Protein AF-A0A9P5J340-F1 (afdb_monomer)

Solvent-accessible surface area (backbone atoms only — not comparable to full-atom values): 12053 Å² total; per-residue (Å²): 128,80,41,54,32,40,39,42,58,70,96,69,91,52,48,37,20,28,32,39,30,45,90,93,37,82,38,74,33,34,39,10,61,40,93,92,46,35,42,40,21,50,44,54,50,80,63,36,38,77,61,44,18,48,47,33,45,47,31,40,49,25,47,67,59,32,28,49,53,84,45,59,62,44,41,30,50,84,97,46,98,58,66,60,61,50,83,45,68,63,76,85,46,96,90,30,88,12,55,40,82,92,45,35,29,38,36,40,41,40,74,78,34,63,79,52,43,57,91,77,78,78,42,78,57,72,84,75,88,83,75,80,89,47,97,53,52,45,35,34,33,42,31,48,95,67,38,71,37,74,32,79,47,39,73,36,93,93,46,37,40,33,24,59,43,53,50,87,76,41,52,85,74,55,20,44,46,41,46,51,44,54,46,24,60,66,65,69,46,62,86,81,54,55,49,56,36,27,44,64,97,44,72,56,70,60,59,50,84,42,67,65,92,118

Nearest PDB structures (foldseek):
  5c6d-assembly1_A  TM=3.187E-01  e=1.251E-01  Homo sapiens
  5gg4-assembly1_B  TM=2.948E-01  e=9.826E-02  Homo sapiens
  4z97-assembly1_A  TM=3.021E-01  e=1.178E-01  Homo sapiens
  6kqv-assembly1_A  TM=5.43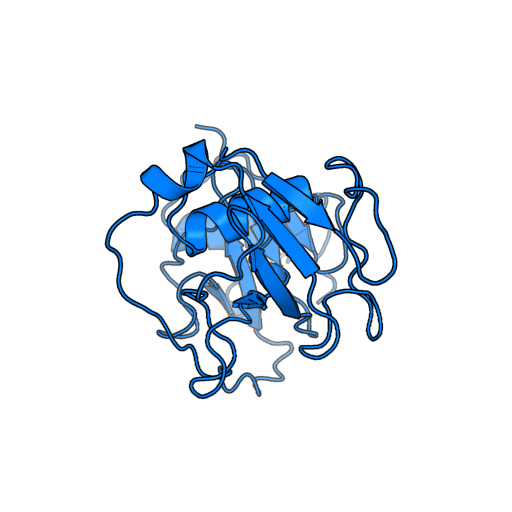1E-01  e=3.688E+00  Homo sapiens
  6kyh-assembly4_D  TM=4.201E-01  e=8.089E+00  Mus musculus

Sequence (214 aa):
MVFTLLALIQTRRLIVYYCIFHDGLPLQSREAFDASDDFIGRIPRVRIPPPRTYAALKRCVAHREGFEVDAAASIYLEGSDEPVANTIQMRLQEGSLGTTFNAPVAIVFDPAACRKRDGQGRRVRSEPAWRIRSDWVVYYCVFHAGLPLQSREAFDASDDFIGRIPRIHIPQPRTFAALKRCIAHREGFEADAVASMYLEGNDEAVIDTDFMQL

pLDDT: mean 77.73, std 13.47, range [35.44, 93.81]

Radius of gyration: 17.7 Å; Cα contacts (8 Å, |Δi|>4): 438; chains: 1; bounding box: 44×36×45 Å

Structure (mmCIF, N/CA/C/O backbone):
data_AF-A0A9P5J340-F1
#
_entry.id   AF-A0A9P5J340-F1
#
loop_
_atom_site.group_PDB
_atom_site.id
_atom_site.type_symbol
_atom_site.label_atom_id
_atom_site.label_alt_id
_atom_site.label_comp_id
_atom_site.label_asym_id
_atom_site.label_entity_id
_atom_site.label_seq_id
_atom_site.pdbx_PDB_ins_code
_atom_site.Cartn_x
_ato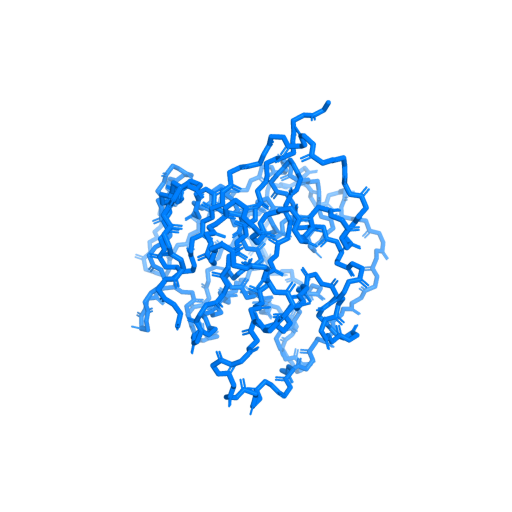m_site.Cartn_y
_atom_site.Cartn_z
_atom_site.occupancy
_atom_site.B_iso_or_equiv
_atom_site.auth_seq_id
_atom_site.auth_comp_id
_atom_site.auth_asym_id
_atom_site.auth_atom_id
_atom_site.pdbx_PDB_model_num
ATOM 1 N N . MET A 1 1 ? 0.950 2.713 -22.029 1.00 38.16 1 MET A N 1
ATOM 2 C CA . MET A 1 1 ? 0.709 2.821 -20.572 1.00 38.16 1 MET A CA 1
ATOM 3 C C . MET A 1 1 ? 2.057 2.772 -19.877 1.00 38.16 1 MET A C 1
ATOM 5 O O . MET A 1 1 ? 2.851 1.909 -20.221 1.00 38.16 1 MET A O 1
ATOM 9 N N . VAL A 1 2 ? 2.345 3.716 -18.981 1.00 35.44 2 VAL A N 1
ATOM 10 C CA . VAL A 1 2 ? 3.585 3.733 -18.185 1.00 35.44 2 VAL A CA 1
ATOM 11 C C . VAL A 1 2 ? 3.309 2.937 -16.908 1.00 35.44 2 VAL A C 1
ATOM 13 O O . VAL A 1 2 ? 2.364 3.258 -16.188 1.00 35.44 2 VAL A O 1
ATOM 16 N N . PHE A 1 3 ? 4.058 1.863 -16.659 1.00 41.41 3 PHE A N 1
ATOM 17 C CA . PHE A 1 3 ? 3.854 0.981 -15.508 1.00 41.41 3 PHE A CA 1
ATOM 18 C C . PHE A 1 3 ? 4.891 1.298 -14.434 1.00 41.41 3 PHE A C 1
ATOM 20 O O . PHE A 1 3 ? 6.020 0.835 -14.498 1.00 41.41 3 PHE A O 1
ATOM 27 N N . THR A 1 4 ? 4.532 2.069 -13.412 1.00 41.34 4 THR A N 1
ATOM 28 C CA . THR A 1 4 ? 5.467 2.375 -12.321 1.00 41.34 4 THR A CA 1
ATOM 29 C C . THR A 1 4 ? 5.473 1.263 -11.266 1.00 41.34 4 THR A C 1
ATOM 31 O O . THR A 1 4 ? 4.702 1.313 -10.314 1.00 41.34 4 THR A O 1
ATOM 34 N N . LEU A 1 5 ? 6.426 0.333 -11.412 1.00 48.62 5 LEU A N 1
ATOM 35 C CA . LEU A 1 5 ? 7.427 -0.051 -10.402 1.00 48.62 5 LEU A CA 1
ATOM 36 C C . LEU A 1 5 ? 7.521 -1.501 -9.932 1.00 48.62 5 LEU A C 1
ATOM 38 O O . LEU A 1 5 ? 6.556 -2.082 -9.442 1.00 48.62 5 LEU A O 1
ATOM 42 N N . LEU A 1 6 ? 8.768 -1.983 -9.921 1.00 48.41 6 LEU A N 1
ATOM 43 C CA . LEU A 1 6 ? 9.206 -3.195 -9.252 1.00 48.41 6 LEU A CA 1
ATOM 44 C C . LEU A 1 6 ? 9.941 -2.916 -7.927 1.00 48.41 6 LEU A C 1
ATOM 46 O O . LEU A 1 6 ? 10.917 -2.171 -7.919 1.00 48.41 6 LEU A O 1
ATOM 50 N N . ALA A 1 7 ? 9.548 -3.542 -6.819 1.00 51.53 7 ALA A N 1
ATOM 51 C CA . ALA A 1 7 ? 10.350 -3.556 -5.590 1.00 51.53 7 ALA A CA 1
ATOM 52 C C . ALA A 1 7 ? 11.011 -4.928 -5.407 1.00 51.53 7 ALA A C 1
ATOM 54 O O . ALA A 1 7 ? 10.287 -5.915 -5.400 1.00 51.53 7 ALA A O 1
ATOM 55 N N . LEU A 1 8 ? 12.337 -5.002 -5.246 1.00 53.81 8 LEU A N 1
ATOM 56 C CA . LEU A 1 8 ? 13.071 -6.236 -4.924 1.00 53.81 8 LEU A CA 1
ATOM 57 C C . LEU A 1 8 ? 13.291 -6.339 -3.405 1.00 53.81 8 LEU A C 1
ATOM 59 O O . LEU A 1 8 ? 13.862 -5.433 -2.797 1.00 53.81 8 LEU A O 1
ATOM 63 N N . ILE A 1 9 ? 12.821 -7.429 -2.797 1.00 53.50 9 ILE A N 1
ATOM 64 C CA . ILE A 1 9 ? 12.854 -7.677 -1.344 1.00 53.50 9 ILE A CA 1
ATOM 65 C C . ILE A 1 9 ? 14.169 -8.369 -0.980 1.00 53.50 9 ILE A C 1
ATOM 67 O O . ILE A 1 9 ? 14.475 -9.433 -1.527 1.00 53.50 9 ILE A O 1
ATOM 71 N N . GLN A 1 10 ? 14.908 -7.826 -0.010 1.00 49.78 10 GLN A N 1
ATOM 72 C CA . GLN A 1 10 ? 16.011 -8.535 0.636 1.00 49.78 10 GLN A CA 1
ATOM 73 C C . GLN A 1 10 ? 15.837 -8.523 2.164 1.00 49.78 10 GLN A C 1
ATOM 75 O O . GLN A 1 10 ? 16.119 -7.566 2.876 1.00 49.78 10 GLN A O 1
ATOM 80 N N . THR A 1 11 ? 15.482 -9.704 2.672 1.00 47.34 11 THR A N 1
ATOM 81 C CA . THR A 1 11 ? 15.876 -10.274 3.974 1.00 47.34 11 THR A CA 1
ATOM 82 C C . THR A 1 11 ? 15.355 -9.715 5.304 1.00 47.34 11 THR A C 1
ATOM 84 O O . THR A 1 11 ? 15.584 -10.395 6.304 1.00 47.34 11 THR A O 1
ATOM 87 N N . ARG A 1 12 ? 14.580 -8.623 5.398 1.00 51.72 12 ARG A N 1
ATOM 88 C CA . ARG A 1 12 ? 13.880 -8.287 6.666 1.00 51.72 12 ARG A CA 1
ATOM 89 C C . ARG A 1 12 ? 12.495 -7.679 6.446 1.00 51.72 12 ARG A C 1
ATOM 91 O O . ARG A 1 12 ? 12.374 -6.548 5.990 1.00 51.72 12 ARG A O 1
ATOM 98 N N . ARG A 1 13 ? 11.441 -8.411 6.837 1.00 65.06 13 ARG A N 1
ATOM 99 C CA . ARG A 1 13 ? 10.061 -7.902 6.806 1.00 65.06 13 ARG A CA 1
ATOM 100 C C . ARG A 1 13 ? 9.836 -6.924 7.959 1.00 65.06 13 ARG A C 1
ATOM 102 O O . ARG A 1 13 ? 9.649 -7.334 9.097 1.00 65.06 13 ARG A O 1
ATOM 109 N N . LEU A 1 14 ? 9.801 -5.636 7.637 1.00 75.69 14 LEU A N 1
ATOM 110 C CA . LEU A 1 14 ? 9.240 -4.611 8.515 1.00 75.69 14 LEU A CA 1
ATOM 111 C C . LEU A 1 14 ? 7.715 -4.602 8.361 1.00 75.69 14 LEU A C 1
ATOM 113 O O . LEU A 1 14 ? 7.199 -4.632 7.240 1.00 75.69 14 LEU A O 1
ATOM 117 N N . ILE A 1 15 ? 6.997 -4.563 9.478 1.00 80.12 15 ILE A N 1
ATOM 118 C CA . ILE A 1 15 ? 5.534 -4.490 9.522 1.00 80.12 15 ILE A CA 1
ATOM 119 C C . ILE A 1 15 ? 5.142 -3.125 10.078 1.00 80.12 15 ILE A C 1
ATOM 121 O O . ILE A 1 15 ? 5.787 -2.621 10.994 1.00 80.12 15 ILE A O 1
ATOM 125 N N . VAL A 1 16 ? 4.093 -2.542 9.504 1.00 86.38 16 VAL A N 1
ATOM 126 C CA . VAL A 1 16 ? 3.425 -1.355 10.034 1.00 86.38 16 VAL A CA 1
ATOM 127 C C . VAL A 1 16 ? 2.122 -1.799 10.680 1.00 86.38 16 VAL A C 1
ATOM 129 O O . VAL A 1 16 ? 1.267 -2.373 10.004 1.00 86.38 16 VAL A O 1
ATOM 132 N N . TYR A 1 17 ? 1.984 -1.538 11.971 1.00 88.56 17 TYR A N 1
ATOM 133 C CA . TYR A 1 17 ? 0.757 -1.672 12.740 1.00 88.56 17 TYR A CA 1
ATOM 134 C C . TYR A 1 17 ? 0.033 -0.331 12.750 1.00 88.56 17 TYR A C 1
ATOM 136 O O . TYR A 1 17 ? 0.666 0.721 12.876 1.00 88.56 17 TYR A O 1
ATOM 144 N N . TYR A 1 18 ? -1.284 -0.362 12.593 1.00 91.94 18 TYR A N 1
ATOM 145 C CA . TYR A 1 18 ? -2.105 0.839 12.542 1.00 91.94 18 TYR A CA 1
ATOM 146 C C . TYR A 1 18 ? -3.479 0.613 13.168 1.00 91.94 18 TYR A C 1
ATOM 148 O O . TYR A 1 18 ? -4.009 -0.493 13.137 1.00 91.94 18 TYR A O 1
ATOM 156 N N . CYS A 1 19 ? -4.067 1.684 13.683 1.00 93.06 19 CYS A N 1
ATOM 157 C CA . CYS A 1 19 ? -5.457 1.738 14.116 1.00 93.06 19 CYS A CA 1
ATOM 158 C C . CYS A 1 19 ? -6.209 2.725 13.233 1.00 93.06 19 CYS A C 1
ATOM 160 O O . CYS A 1 19 ? -5.664 3.756 12.832 1.00 93.06 19 CYS A O 1
ATOM 162 N N . ILE A 1 20 ? -7.464 2.415 12.938 1.00 93.50 20 ILE A N 1
ATOM 163 C CA . ILE A 1 20 ? -8.319 3.258 12.109 1.00 93.50 20 ILE A CA 1
ATOM 164 C C . ILE A 1 20 ? -9.328 3.936 13.015 1.00 93.50 20 ILE A C 1
ATOM 166 O O . ILE A 1 20 ? -9.968 3.270 13.824 1.00 93.50 20 ILE A O 1
ATOM 170 N N . PHE A 1 21 ? -9.504 5.239 12.845 1.00 92.12 21 PHE A N 1
ATOM 171 C CA . PHE A 1 21 ? -10.495 6.008 13.577 1.00 92.12 21 PHE A CA 1
ATOM 172 C C . PHE A 1 21 ? -11.427 6.748 12.627 1.00 92.12 21 PHE A C 1
ATOM 174 O O . PHE A 1 21 ? -11.027 7.194 11.549 1.00 92.12 21 PHE A O 1
ATOM 181 N N . HIS A 1 22 ? -12.666 6.902 13.069 1.00 86.00 22 HIS A N 1
ATOM 182 C CA . HIS A 1 22 ? -13.703 7.683 12.418 1.00 86.00 22 HIS A CA 1
ATOM 183 C C . HIS A 1 22 ? -14.572 8.326 13.493 1.00 86.00 22 HIS A C 1
ATOM 185 O O . HIS A 1 22 ? -14.986 7.650 14.431 1.00 86.00 22 HIS A O 1
ATOM 191 N N . ASP A 1 23 ? -14.815 9.631 13.378 1.00 83.94 23 ASP A N 1
ATOM 192 C CA . ASP A 1 23 ? -15.622 10.402 14.334 1.00 83.94 23 ASP A CA 1
ATOM 193 C C . ASP A 1 23 ? -15.161 10.214 15.794 1.00 83.94 23 ASP A C 1
ATOM 195 O O . ASP A 1 23 ? -15.957 10.162 16.728 1.00 83.94 23 ASP A O 1
ATOM 199 N N . GLY A 1 24 ? -13.843 10.084 15.989 1.00 80.31 24 GLY A N 1
ATOM 200 C CA . GLY A 1 24 ? -13.224 9.873 17.301 1.00 80.31 24 GLY A CA 1
ATOM 201 C C . GLY A 1 24 ? -13.355 8.452 17.859 1.00 80.31 24 GLY A C 1
ATOM 202 O O . GLY A 1 24 ? -12.903 8.203 18.974 1.00 80.31 24 GLY A O 1
ATOM 203 N N . LEU A 1 25 ? -13.933 7.515 17.105 1.00 86.25 25 LEU A N 1
ATOM 204 C CA . LEU A 1 25 ? -14.118 6.125 17.516 1.00 86.25 25 LEU A CA 1
ATOM 205 C C . LEU A 1 25 ? -13.230 5.174 16.704 1.00 86.25 25 LEU A C 1
ATOM 207 O O . LEU A 1 25 ? -13.044 5.388 15.502 1.00 86.25 25 LEU A O 1
ATOM 211 N N . PRO A 1 26 ? -12.684 4.115 17.327 1.00 91.06 26 PRO A N 1
ATOM 212 C CA . PRO A 1 26 ? -11.918 3.104 16.614 1.00 91.06 26 PRO A CA 1
ATOM 213 C C . PRO A 1 26 ? -12.829 2.266 15.705 1.00 91.06 26 PRO A C 1
ATOM 215 O O . PRO A 1 26 ? -13.956 1.919 16.061 1.00 91.06 26 PRO A O 1
ATOM 218 N N . LEU A 1 27 ? -12.318 1.913 14.529 1.00 90.81 27 LEU A N 1
ATOM 219 C CA . LEU A 1 27 ? -12.962 1.028 13.566 1.00 90.81 27 LEU A CA 1
ATOM 220 C C . LEU A 1 27 ? -12.210 -0.295 13.477 1.00 90.81 27 LEU A C 1
ATOM 222 O O . LEU A 1 27 ? -10.982 -0.327 13.463 1.00 90.81 27 LEU A O 1
ATOM 226 N N . GLN A 1 28 ? -12.963 -1.383 13.334 1.00 90.38 28 GLN A N 1
ATOM 227 C CA . GLN A 1 28 ? -12.384 -2.700 13.093 1.00 90.38 28 GLN A CA 1
ATOM 228 C C . GLN A 1 28 ? -11.653 -2.725 11.748 1.00 90.38 28 GLN A C 1
ATOM 230 O O . GLN A 1 28 ? -12.236 -2.407 10.700 1.00 90.38 28 GLN A O 1
ATOM 235 N N . SER A 1 29 ? -10.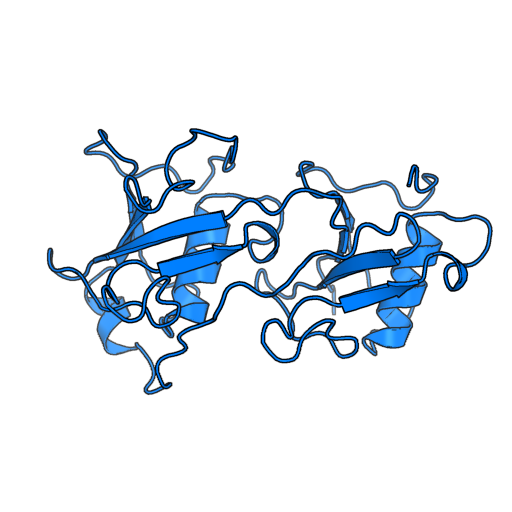394 -3.143 11.780 1.00 89.88 29 SER A N 1
ATOM 236 C CA . SER A 1 29 ? -9.545 -3.368 10.621 1.00 89.88 29 SER A CA 1
ATOM 237 C C . SER A 1 29 ? -9.943 -4.649 9.887 1.00 89.88 29 SER A C 1
ATOM 239 O O . SER A 1 29 ? -10.205 -5.705 10.467 1.00 89.88 29 SER A O 1
ATOM 241 N N . ARG A 1 30 ? -9.954 -4.579 8.558 1.00 88.31 30 ARG A N 1
ATOM 242 C CA . ARG A 1 30 ? -10.090 -5.744 7.674 1.00 88.31 30 ARG A CA 1
ATOM 243 C C . ARG A 1 30 ? -8.821 -6.546 7.557 1.00 88.31 30 ARG A C 1
ATOM 245 O O . ARG A 1 30 ? -8.904 -7.714 7.193 1.00 88.31 30 ARG A O 1
ATOM 252 N N . GLU A 1 31 ? -7.689 -5.927 7.846 1.00 86.12 31 GLU A N 1
ATOM 253 C CA . GLU A 1 31 ? -6.369 -6.542 7.886 1.00 86.12 31 GLU A CA 1
ATOM 254 C C . GLU A 1 31 ? -5.911 -6.715 9.342 1.00 86.12 31 GLU A C 1
ATOM 256 O O . GLU A 1 31 ? -4.739 -6.489 9.661 1.00 86.12 31 GLU A O 1
ATOM 261 N N . ALA A 1 32 ? -6.859 -7.100 10.208 1.00 84.75 32 ALA A N 1
ATOM 262 C CA . ALA A 1 32 ? -6.652 -7.329 11.630 1.00 84.75 32 ALA A CA 1
ATOM 263 C C . ALA A 1 32 ? -5.427 -8.217 11.884 1.00 84.75 32 ALA A C 1
ATOM 265 O O . ALA A 1 32 ? -5.250 -9.272 11.258 1.00 84.75 32 ALA A O 1
ATOM 266 N N . PHE A 1 33 ? -4.575 -7.766 12.803 1.00 78.44 33 PHE A N 1
ATOM 267 C CA . PHE A 1 33 ? -3.394 -8.496 13.247 1.00 78.44 33 PHE A CA 1
ATOM 268 C C . PHE A 1 33 ? -3.770 -9.732 14.063 1.00 78.44 33 PHE A C 1
ATOM 270 O O . PHE A 1 33 ? -3.205 -10.802 13.834 1.00 78.44 33 PHE A O 1
ATOM 277 N N . ASP A 1 34 ? -4.727 -9.573 14.975 1.00 74.88 34 ASP A N 1
ATOM 278 C CA . ASP A 1 34 ? -5.190 -10.607 15.886 1.00 74.88 34 ASP A CA 1
ATOM 279 C C . ASP A 1 34 ? -6.703 -10.819 15.716 1.00 74.88 34 ASP A C 1
ATOM 281 O O . ASP A 1 34 ? -7.464 -9.898 15.433 1.00 74.88 34 ASP A O 1
ATOM 285 N N . ALA A 1 35 ? -7.155 -12.061 15.861 1.00 73.06 35 ALA A N 1
ATOM 286 C CA . ALA A 1 35 ? -8.575 -12.374 15.884 1.00 73.06 35 ALA A CA 1
ATOM 287 C C . ALA A 1 35 ? -9.252 -11.917 17.187 1.00 73.06 35 ALA A C 1
ATOM 289 O O . ALA A 1 35 ? -10.464 -11.687 17.155 1.00 73.06 35 ALA A O 1
ATOM 290 N N . SER A 1 36 ? -8.499 -11.808 18.295 1.00 77.31 36 SER A N 1
ATOM 291 C CA . SER A 1 36 ? -8.990 -11.290 19.585 1.00 77.31 36 SER A CA 1
ATOM 292 C C . SER A 1 36 ? -9.120 -9.770 19.623 1.00 77.31 36 SER A C 1
ATOM 294 O O . SER A 1 36 ? -9.972 -9.263 20.348 1.00 77.31 36 SER A O 1
ATOM 296 N N . ASP A 1 37 ? -8.281 -9.061 18.868 1.00 79.81 37 ASP A N 1
ATOM 297 C CA . ASP A 1 37 ? -8.274 -7.603 18.763 1.00 79.81 37 ASP A CA 1
ATOM 298 C C . ASP A 1 37 ? -8.267 -7.205 17.287 1.00 79.81 37 ASP A C 1
ATOM 300 O O . ASP A 1 37 ? -7.227 -7.158 16.622 1.00 79.81 37 ASP A O 1
ATOM 304 N N . ASP A 1 38 ? -9.466 -6.947 16.767 1.00 85.88 38 ASP A N 1
ATOM 305 C CA . ASP A 1 38 ? -9.666 -6.607 15.367 1.00 85.88 38 ASP A CA 1
ATOM 306 C C . ASP A 1 38 ? -9.622 -5.105 15.079 1.00 85.88 38 ASP A C 1
ATOM 308 O O . ASP A 1 38 ? -9.877 -4.707 13.945 1.00 85.88 38 ASP A O 1
ATOM 312 N N . PHE A 1 39 ? -9.244 -4.264 16.045 1.00 89.56 39 PHE A N 1
ATOM 313 C CA . PHE A 1 39 ? -9.066 -2.822 15.829 1.00 89.56 39 PHE A CA 1
ATOM 314 C C . PHE A 1 39 ? -7.661 -2.465 15.335 1.00 89.56 39 PHE A C 1
ATOM 316 O O . PHE A 1 39 ? -7.474 -1.420 14.705 1.00 89.56 39 PHE A O 1
ATOM 323 N N . ILE A 1 40 ? -6.685 -3.348 15.562 1.00 88.75 40 ILE A N 1
ATOM 324 C CA . ILE A 1 40 ? -5.306 -3.168 15.111 1.00 88.75 40 ILE A CA 1
ATOM 325 C C . ILE A 1 40 ? -5.112 -3.870 13.770 1.00 88.75 40 ILE A C 1
ATOM 327 O O . ILE A 1 40 ? -5.067 -5.098 13.673 1.00 88.75 40 ILE A O 1
ATOM 331 N N . GLY A 1 41 ? -4.948 -3.072 12.723 1.00 89.25 41 GLY A N 1
ATOM 332 C CA . GLY A 1 41 ? -4.545 -3.532 11.406 1.00 89.25 41 GLY A CA 1
ATOM 333 C C . GLY A 1 41 ? -3.036 -3.681 11.280 1.00 89.25 41 GLY A C 1
ATOM 334 O O . GLY A 1 41 ? -2.251 -3.032 11.979 1.00 89.25 41 GLY A O 1
ATOM 335 N N . ARG A 1 42 ? -2.605 -4.512 10.330 1.00 87.19 42 ARG A N 1
ATOM 336 C CA . ARG A 1 42 ? -1.195 -4.589 9.933 1.00 87.19 42 ARG A CA 1
ATOM 337 C C . ARG A 1 42 ? -1.001 -4.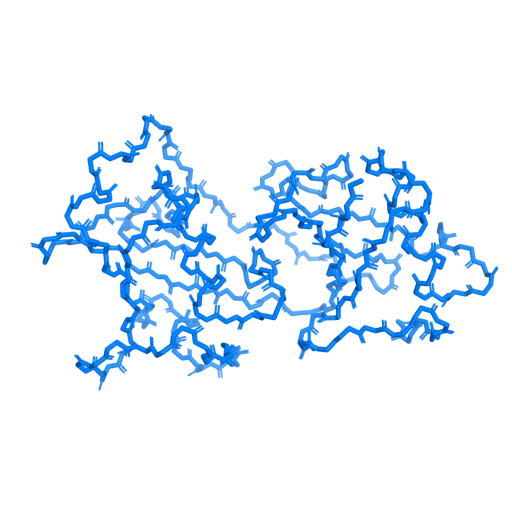599 8.429 1.00 87.19 42 ARG A C 1
ATOM 339 O O . ARG A 1 42 ? -1.788 -5.162 7.672 1.00 87.19 42 ARG A O 1
ATOM 346 N N . ILE A 1 43 ? 0.104 -4.016 7.984 1.00 84.62 43 ILE A N 1
ATOM 347 C CA . ILE A 1 43 ? 0.536 -4.077 6.593 1.00 84.62 43 ILE A CA 1
ATOM 348 C C . ILE A 1 43 ? 2.053 -4.292 6.523 1.00 84.62 43 ILE A C 1
ATOM 350 O O . ILE A 1 43 ? 2.822 -3.548 7.133 1.00 84.62 43 ILE A O 1
ATOM 354 N N . PRO A 1 44 ? 2.529 -5.309 5.784 1.00 80.69 44 PRO A N 1
ATOM 355 C CA . PRO A 1 44 ? 3.946 -5.424 5.473 1.00 80.69 44 PRO A CA 1
ATOM 356 C C . PRO A 1 44 ? 4.435 -4.163 4.755 1.00 80.69 44 PRO A C 1
ATOM 358 O O . PRO A 1 44 ? 3.820 -3.743 3.774 1.00 80.69 44 PRO A O 1
ATOM 361 N N . ARG A 1 45 ? 5.572 -3.599 5.177 1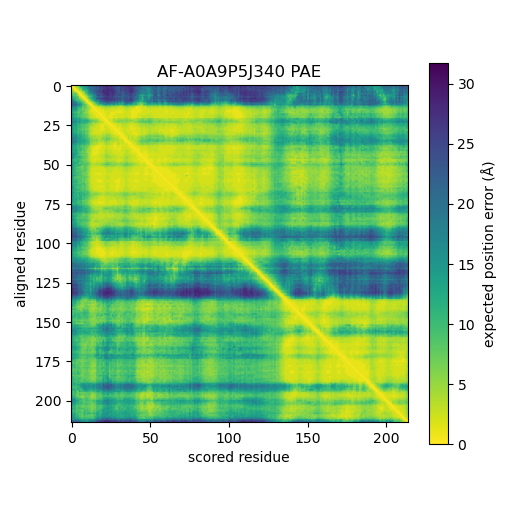.00 80.12 45 ARG A N 1
ATOM 362 C CA . ARG A 1 45 ? 6.190 -2.415 4.550 1.00 80.12 45 ARG A CA 1
ATOM 363 C C . ARG A 1 45 ? 6.341 -2.573 3.042 1.00 80.12 45 ARG A C 1
ATOM 365 O O . ARG A 1 45 ? 6.182 -1.612 2.300 1.00 80.12 45 ARG A O 1
ATOM 372 N N . VAL A 1 46 ? 6.638 -3.788 2.588 1.00 76.25 46 VAL A N 1
ATOM 373 C CA . VAL A 1 46 ? 6.805 -4.100 1.167 1.00 76.25 46 VAL A CA 1
ATOM 374 C C . VAL A 1 46 ? 5.547 -3.843 0.330 1.00 76.25 46 VAL A C 1
ATOM 376 O O . VAL A 1 46 ? 5.649 -3.654 -0.874 1.00 76.25 46 VAL A O 1
ATOM 379 N N . ARG A 1 47 ? 4.360 -3.805 0.944 1.00 79.06 47 ARG A N 1
ATOM 380 C CA . ARG A 1 47 ? 3.108 -3.472 0.253 1.00 79.06 47 ARG A CA 1
ATOM 381 C C . ARG A 1 47 ? 2.869 -1.968 0.124 1.00 79.06 47 ARG A C 1
ATOM 383 O O . ARG A 1 47 ? 1.874 -1.583 -0.478 1.00 79.06 47 ARG A O 1
ATOM 390 N N . ILE A 1 48 ? 3.751 -1.137 0.677 1.00 84.25 48 ILE A N 1
ATOM 391 C CA . ILE A 1 48 ? 3.714 0.317 0.533 1.00 84.25 48 ILE A CA 1
ATOM 392 C C . ILE A 1 48 ? 4.617 0.685 -0.653 1.00 84.25 48 ILE A C 1
ATOM 394 O O . ILE A 1 48 ? 5.804 0.330 -0.636 1.00 84.25 48 ILE A O 1
ATOM 398 N N . PRO A 1 49 ? 4.094 1.372 -1.683 1.00 81.00 49 PRO A N 1
ATOM 399 C CA . PRO A 1 49 ? 4.873 1.713 -2.862 1.00 81.00 49 PRO A CA 1
ATOM 400 C C . PRO A 1 49 ? 5.998 2.699 -2.507 1.00 81.00 49 PRO A C 1
ATOM 402 O O . PRO A 1 49 ? 5.793 3.622 -1.714 1.00 81.00 49 PRO A O 1
ATOM 405 N N . PRO A 1 50 ? 7.183 2.546 -3.114 1.00 77.19 50 PRO A N 1
ATOM 406 C CA . PRO A 1 50 ? 8.185 3.603 -3.175 1.00 77.19 50 PRO A CA 1
ATOM 407 C C . PRO A 1 50 ? 7.690 4.831 -3.972 1.00 77.19 50 PRO A C 1
ATOM 409 O O . PRO A 1 50 ? 6.964 4.653 -4.953 1.00 77.19 50 PRO A O 1
ATOM 412 N N . PRO A 1 51 ? 8.097 6.064 -3.610 1.00 78.44 51 PRO A N 1
ATOM 413 C CA . PRO A 1 51 ? 8.825 6.423 -2.392 1.00 78.44 51 PRO A CA 1
ATOM 414 C C . PRO A 1 51 ? 7.906 6.269 -1.172 1.00 78.44 51 PRO A C 1
ATOM 416 O O . PRO A 1 51 ? 6.798 6.812 -1.146 1.00 78.44 51 PRO A O 1
ATOM 419 N N . ARG A 1 52 ? 8.350 5.507 -0.164 1.00 83.31 52 ARG A N 1
ATOM 420 C CA . ARG A 1 52 ? 7.502 5.062 0.954 1.00 83.31 52 ARG A CA 1
ATOM 421 C C . ARG A 1 52 ? 7.201 6.216 1.907 1.00 83.31 52 ARG A C 1
ATOM 423 O O . ARG A 1 52 ? 7.866 6.402 2.918 1.00 83.31 52 ARG A O 1
ATOM 430 N N . THR A 1 53 ? 6.207 7.016 1.556 1.00 88.12 53 THR A N 1
ATOM 431 C CA . THR A 1 53 ? 5.743 8.186 2.311 1.00 88.12 53 THR A CA 1
ATOM 432 C C . THR A 1 53 ? 4.487 7.868 3.115 1.00 88.12 53 THR A C 1
ATOM 434 O O . THR A 1 53 ? 3.792 6.884 2.853 1.00 88.12 53 THR A O 1
ATOM 437 N N . TYR A 1 54 ? 4.134 8.740 4.058 1.00 89.25 54 TYR A N 1
ATOM 438 C CA . TYR A 1 54 ? 2.851 8.632 4.758 1.00 89.25 54 TYR A CA 1
ATOM 439 C C . TYR A 1 54 ? 1.647 8.784 3.814 1.00 89.25 54 TYR A C 1
ATOM 441 O O . TYR A 1 54 ? 0.605 8.177 4.052 1.00 89.25 54 TYR A O 1
ATOM 449 N N . ALA A 1 55 ? 1.793 9.501 2.692 1.00 90.88 55 ALA A N 1
ATOM 450 C CA . ALA A 1 55 ? 0.787 9.504 1.627 1.00 90.88 55 ALA A CA 1
ATOM 451 C C . ALA A 1 55 ? 0.577 8.105 1.022 1.00 90.88 55 ALA A C 1
ATOM 453 O O . ALA A 1 55 ? -0.561 7.665 0.861 1.00 90.88 55 ALA A O 1
ATOM 454 N N . ALA A 1 56 ? 1.670 7.401 0.714 1.00 89.38 56 ALA A N 1
ATOM 455 C CA . ALA A 1 56 ? 1.628 6.045 0.178 1.00 89.38 56 ALA A CA 1
ATOM 456 C C . ALA A 1 56 ? 0.994 5.061 1.173 1.00 89.38 56 ALA A C 1
ATOM 458 O O . ALA A 1 56 ? 0.122 4.284 0.788 1.00 89.38 56 ALA A O 1
ATOM 459 N N . LEU A 1 57 ? 1.364 5.142 2.458 1.00 90.75 57 LEU A N 1
ATOM 460 C CA . LEU A 1 57 ? 0.739 4.338 3.512 1.00 90.75 57 LEU A CA 1
ATOM 461 C C . LEU A 1 57 ? -0.770 4.579 3.585 1.00 90.75 57 LEU A C 1
ATOM 463 O O . LEU A 1 57 ? -1.524 3.610 3.593 1.00 90.75 57 LEU A O 1
ATOM 467 N N . LYS A 1 58 ? -1.216 5.842 3.586 1.00 91.69 58 LYS A N 1
ATOM 468 C CA . LYS A 1 58 ? -2.648 6.171 3.608 1.00 91.69 58 LYS A CA 1
ATOM 469 C C . LYS A 1 58 ? -3.401 5.551 2.444 1.00 91.69 58 LYS A C 1
ATOM 471 O O . LYS A 1 58 ? -4.399 4.883 2.681 1.00 91.69 58 LYS A O 1
ATOM 476 N N . ARG A 1 59 ? -2.908 5.718 1.211 1.00 90.88 59 ARG A N 1
ATOM 477 C CA . ARG A 1 59 ? -3.537 5.126 0.016 1.00 90.88 59 ARG A CA 1
ATOM 478 C C . ARG A 1 59 ? -3.623 3.604 0.130 1.00 90.88 59 ARG A C 1
ATOM 480 O O . ARG A 1 59 ? -4.663 3.022 -0.171 1.00 90.88 59 ARG A O 1
ATOM 487 N N . CYS A 1 60 ? -2.550 2.962 0.598 1.00 89.44 60 CYS A N 1
ATOM 488 C CA . CYS A 1 60 ? -2.522 1.518 0.811 1.00 89.44 60 CYS A CA 1
ATOM 489 C C . CYS A 1 60 ? -3.526 1.065 1.872 1.00 89.44 60 CYS A C 1
ATOM 491 O O . CYS A 1 60 ? -4.271 0.122 1.620 1.00 89.44 60 CYS A O 1
ATOM 493 N N . VAL A 1 61 ? -3.560 1.713 3.039 1.00 91.50 61 VAL A N 1
ATOM 494 C CA . VAL A 1 61 ? -4.511 1.368 4.104 1.00 91.50 61 VAL A CA 1
ATOM 495 C C . VAL A 1 61 ? -5.936 1.612 3.632 1.00 91.50 61 VAL A C 1
ATOM 497 O O . VAL A 1 61 ? -6.750 0.704 3.735 1.00 91.50 61 VAL A O 1
ATOM 500 N N . ALA A 1 62 ? -6.220 2.771 3.033 1.00 91.44 62 ALA A N 1
ATOM 501 C CA . ALA A 1 62 ? -7.536 3.105 2.501 1.00 91.44 62 ALA A CA 1
ATOM 502 C C . ALA A 1 62 ? -8.048 2.014 1.554 1.00 91.44 62 ALA A C 1
ATOM 504 O O . ALA A 1 62 ? -9.111 1.445 1.786 1.00 91.44 62 ALA A O 1
ATOM 505 N N . HIS A 1 63 ? -7.235 1.635 0.565 1.00 89.44 63 HIS A N 1
ATOM 506 C CA . HIS A 1 63 ? -7.574 0.581 -0.385 1.00 89.44 63 HIS A CA 1
ATOM 507 C C . HIS A 1 63 ? -7.848 -0.771 0.289 1.00 89.44 63 HIS A C 1
ATOM 509 O O . HIS A 1 63 ? -8.822 -1.443 -0.040 1.00 89.44 63 HIS A O 1
ATOM 515 N N . ARG A 1 64 ? -7.004 -1.186 1.241 1.00 86.75 64 ARG A N 1
ATOM 516 C CA . ARG A 1 64 ? -7.134 -2.495 1.910 1.00 86.75 64 ARG A CA 1
ATOM 517 C C . ARG A 1 64 ? -8.285 -2.553 2.903 1.00 86.75 64 ARG A C 1
ATOM 519 O O . ARG A 1 64 ? -8.860 -3.614 3.128 1.00 86.75 64 ARG A O 1
ATOM 526 N N . GLU A 1 65 ? -8.623 -1.411 3.472 1.00 90.25 65 GLU A N 1
ATOM 527 C CA . GLU A 1 65 ? -9.736 -1.253 4.393 1.00 90.25 65 GLU A CA 1
ATOM 528 C C . GLU A 1 65 ? -11.060 -0.977 3.670 1.00 90.25 65 GLU A C 1
ATOM 530 O O . GLU A 1 65 ? -12.110 -0.927 4.311 1.00 90.25 65 GLU A O 1
ATOM 535 N N . GLY A 1 66 ? -11.015 -0.892 2.334 1.00 88.88 66 GLY A N 1
ATOM 536 C CA . GLY A 1 66 ? -12.141 -0.697 1.420 1.00 88.88 66 GLY A CA 1
ATOM 537 C C . GLY A 1 66 ? -12.692 0.720 1.383 1.00 88.88 66 GLY A C 1
ATOM 538 O O . GLY A 1 66 ? -13.828 0.907 0.962 1.00 88.88 66 GLY A O 1
ATOM 539 N N . PHE A 1 67 ? -11.921 1.707 1.836 1.00 89.44 67 PHE A N 1
ATOM 540 C CA . PHE A 1 67 ? -12.201 3.117 1.588 1.00 89.44 67 PHE A CA 1
ATOM 541 C C . PHE A 1 67 ? -11.774 3.506 0.165 1.00 89.44 67 PHE A C 1
ATOM 543 O O . PHE A 1 67 ? -10.994 2.811 -0.494 1.00 89.44 67 PHE A O 1
ATOM 550 N N . GLU A 1 68 ? -12.237 4.665 -0.305 1.00 89.06 68 GLU A N 1
ATOM 551 C CA . GLU A 1 68 ? -11.683 5.260 -1.522 1.00 89.06 68 GLU A CA 1
ATOM 552 C C . GLU A 1 68 ? -10.177 5.507 -1.358 1.00 89.06 68 GLU A C 1
ATOM 554 O O . GLU A 1 68 ? -9.723 5.980 -0.321 1.00 89.06 68 GLU A O 1
ATOM 559 N N . VAL A 1 69 ? -9.391 5.209 -2.393 1.00 85.25 69 VAL A N 1
ATOM 560 C CA . VAL A 1 69 ? -7.915 5.278 -2.353 1.00 85.25 69 VAL A CA 1
ATOM 561 C C . VAL A 1 69 ? -7.408 6.677 -1.984 1.00 85.25 69 VAL A C 1
ATOM 563 O O . VAL A 1 69 ? -6.392 6.811 -1.307 1.00 85.25 69 VAL A O 1
ATOM 566 N N . ASP A 1 70 ? -8.130 7.707 -2.421 1.00 86.06 70 ASP A N 1
ATOM 567 C CA . ASP A 1 70 ? -7.845 9.121 -2.164 1.00 86.06 70 ASP A CA 1
ATOM 568 C C . ASP A 1 70 ? -8.703 9.699 -1.028 1.00 86.06 70 ASP A C 1
ATOM 570 O O . ASP A 1 70 ? -8.863 10.915 -0.918 1.00 86.06 70 ASP A O 1
ATOM 574 N N . ALA A 1 71 ? -9.266 8.834 -0.178 1.00 87.62 71 ALA A N 1
ATOM 575 C CA . ALA A 1 71 ? -9.991 9.255 1.007 1.00 87.62 71 ALA A CA 1
ATOM 576 C C . ALA A 1 71 ? -9.132 10.195 1.860 1.00 87.62 71 ALA A C 1
ATOM 578 O O . ALA A 1 71 ? -7.974 9.907 2.186 1.00 87.62 71 ALA A O 1
ATOM 579 N N . ALA A 1 72 ? -9.727 11.323 2.236 1.00 90.12 72 ALA A N 1
ATOM 580 C CA . ALA A 1 72 ? -9.090 12.266 3.128 1.00 90.12 72 ALA A CA 1
ATOM 581 C C . ALA A 1 72 ? -8.912 11.620 4.509 1.00 90.12 72 ALA A C 1
ATOM 583 O O . ALA A 1 72 ? -9.847 11.071 5.097 1.00 90.12 72 ALA A O 1
ATOM 584 N N . ALA A 1 73 ? -7.664 11.619 4.968 1.00 92.88 73 ALA A N 1
ATOM 585 C CA . ALA A 1 73 ? -7.264 11.031 6.230 1.00 92.88 73 ALA A CA 1
ATOM 586 C C . ALA A 1 73 ? -5.985 11.684 6.750 1.00 92.88 73 ALA A C 1
ATOM 588 O O . ALA A 1 73 ? -5.110 12.103 5.975 1.00 92.88 73 ALA A O 1
ATOM 589 N N . SER A 1 74 ? -5.853 11.683 8.066 1.00 93.81 74 SER A N 1
ATOM 590 C CA . SER A 1 74 ? -4.706 12.190 8.807 1.00 93.81 74 SER A CA 1
ATOM 591 C C . SER A 1 74 ? -3.998 11.043 9.514 1.00 93.81 74 SER A C 1
ATOM 593 O O . SER A 1 74 ? -4.640 10.122 10.014 1.00 93.81 74 SER A O 1
ATOM 595 N N . ILE A 1 75 ? -2.668 11.088 9.529 1.00 92.19 75 ILE A N 1
ATOM 596 C CA . ILE A 1 75 ? -1.846 10.128 10.263 1.00 92.19 75 ILE A CA 1
ATOM 597 C C . ILE A 1 75 ? -1.291 10.815 11.496 1.00 92.19 75 ILE A C 1
ATOM 599 O O . ILE A 1 75 ? -0.632 11.839 11.363 1.00 92.19 75 ILE A O 1
ATOM 603 N N . TYR A 1 76 ? -1.498 10.209 12.657 1.00 90.38 76 TYR A N 1
ATOM 604 C CA . TYR A 1 76 ? -0.915 10.627 13.921 1.00 90.38 76 TYR A CA 1
ATOM 605 C C . TYR A 1 76 ? 0.056 9.557 14.402 1.00 90.38 76 TYR A C 1
ATOM 607 O O . TYR A 1 76 ? -0.200 8.352 14.306 1.00 90.38 76 TYR A O 1
ATOM 615 N N . LEU A 1 77 ? 1.200 10.020 14.889 1.00 85.19 77 LEU A N 1
ATOM 616 C CA . LEU A 1 77 ? 2.205 9.178 15.514 1.00 85.19 77 LEU A CA 1
ATOM 617 C C . LEU A 1 77 ? 2.032 9.241 17.032 1.00 85.19 77 LEU A C 1
ATOM 619 O O . LEU A 1 77 ? 1.547 10.239 17.562 1.00 85.19 77 LEU A O 1
ATOM 623 N N . GLU A 1 78 ? 2.434 8.183 17.732 1.00 79.38 78 GLU A N 1
ATOM 624 C CA . GLU A 1 78 ? 2.364 8.145 19.193 1.00 79.38 78 GLU A CA 1
ATOM 625 C C . GLU A 1 78 ? 3.091 9.349 19.815 1.00 79.38 78 GLU A C 1
ATOM 627 O O . GLU A 1 78 ? 4.219 9.673 19.438 1.00 79.38 78 GLU A O 1
ATOM 632 N N . GLY A 1 79 ? 2.428 10.020 20.761 1.00 78.56 79 GLY A N 1
ATOM 633 C CA . GLY A 1 79 ? 2.971 11.191 21.451 1.00 78.56 79 GLY A CA 1
ATOM 634 C C . GLY A 1 79 ? 2.904 12.507 20.667 1.00 78.56 79 GLY A C 1
ATOM 635 O O . GLY A 1 79 ? 3.494 13.487 21.116 1.00 78.56 79 GLY A O 1
ATOM 636 N N . SER A 1 80 ? 2.212 12.554 19.523 1.00 82.94 80 SER A N 1
ATOM 637 C CA . SER A 1 80 ? 1.983 13.786 18.761 1.00 82.94 80 SER A CA 1
ATOM 638 C C . SER A 1 80 ? 0.495 14.097 18.606 1.00 82.94 80 SER A C 1
ATOM 640 O O . SER A 1 80 ? -0.278 13.249 18.163 1.00 82.94 80 SER A O 1
ATOM 642 N N . ASP A 1 81 ? 0.123 15.342 18.906 1.00 85.81 81 ASP A N 1
ATOM 643 C CA . ASP A 1 81 ? -1.229 15.874 18.683 1.00 85.81 81 ASP A CA 1
ATOM 644 C C . ASP A 1 81 ? -1.416 16.443 17.264 1.00 85.81 81 ASP A C 1
ATOM 646 O O . ASP A 1 81 ? -2.527 16.796 16.864 1.00 85.81 81 ASP A O 1
ATOM 650 N N . GLU A 1 82 ? -0.337 16.531 16.481 1.00 90.31 82 GLU A N 1
ATOM 651 C CA . GLU A 1 82 ? -0.360 17.050 15.116 1.00 90.31 82 GLU A CA 1
ATOM 652 C C . GLU A 1 82 ? -0.242 15.918 14.089 1.00 90.31 82 GLU A C 1
ATOM 654 O O . GLU A 1 82 ? 0.514 14.959 14.279 1.00 90.31 82 GLU A O 1
ATOM 659 N N . PRO A 1 83 ? -0.968 16.011 12.962 1.00 92.06 83 PRO A N 1
ATOM 660 C CA . PRO A 1 83 ? -0.855 15.018 11.917 1.00 92.06 83 PRO A CA 1
ATOM 661 C C . PRO A 1 83 ? 0.499 15.127 11.216 1.00 92.06 83 PRO A C 1
ATOM 663 O O . PRO A 1 83 ? 0.982 16.210 10.878 1.00 92.06 83 PRO A O 1
ATOM 666 N N . VAL A 1 84 ? 1.092 13.979 10.918 1.00 90.88 84 VAL A N 1
ATOM 667 C CA . VAL A 1 84 ? 2.348 13.910 10.184 1.00 90.88 84 VAL A CA 1
ATOM 668 C C . VAL A 1 84 ? 2.140 14.337 8.728 1.00 90.88 84 VAL A C 1
ATOM 670 O O . VAL A 1 84 ? 1.165 13.961 8.068 1.00 90.88 84 VAL A O 1
ATOM 673 N N . ALA A 1 85 ? 3.088 15.106 8.193 1.00 90.81 85 ALA A N 1
ATOM 674 C CA . ALA A 1 85 ? 3.005 15.578 6.819 1.00 90.81 85 ALA A CA 1
ATOM 675 C C . ALA A 1 85 ? 3.139 14.427 5.804 1.00 90.81 85 ALA A C 1
ATOM 677 O O . ALA A 1 85 ? 4.041 13.591 5.872 1.00 90.81 85 ALA A O 1
ATOM 678 N N . ASN A 1 86 ? 2.276 14.447 4.788 1.00 88.25 86 ASN A N 1
ATOM 679 C CA . ASN A 1 86 ? 2.197 13.435 3.727 1.00 88.25 86 ASN A CA 1
ATOM 680 C C . ASN A 1 86 ? 3.492 13.244 2.931 1.00 88.25 86 ASN A C 1
ATOM 682 O O . ASN A 1 86 ? 3.712 12.173 2.371 1.00 88.25 86 ASN A O 1
ATOM 686 N N . THR A 1 87 ? 4.314 14.289 2.851 1.00 86.75 87 THR A N 1
ATOM 687 C CA . THR A 1 87 ? 5.573 14.318 2.098 1.00 86.75 87 THR A CA 1
ATOM 688 C C . THR A 1 87 ? 6.723 13.648 2.843 1.00 86.75 87 THR A C 1
ATOM 690 O O . THR A 1 87 ? 7.743 13.337 2.231 1.00 86.75 87 THR A O 1
ATOM 693 N N . ILE A 1 88 ? 6.573 13.406 4.149 1.00 86.50 88 ILE A N 1
ATOM 694 C CA . ILE A 1 88 ? 7.614 12.782 4.959 1.00 86.50 88 ILE A CA 1
ATOM 695 C C . ILE A 1 88 ? 7.741 11.308 4.561 1.00 86.50 88 ILE A C 1
ATOM 697 O O . ILE A 1 88 ? 6.761 10.557 4.508 1.00 86.50 88 ILE A O 1
ATOM 701 N N . GLN A 1 89 ? 8.978 10.896 4.285 1.00 84.44 89 GLN A N 1
ATOM 702 C CA . GLN A 1 89 ? 9.325 9.496 4.078 1.00 84.44 89 GLN A CA 1
ATOM 703 C C . GLN A 1 89 ? 9.242 8.725 5.395 1.00 84.44 89 GLN A C 1
ATOM 705 O O . GLN A 1 89 ? 9.736 9.161 6.436 1.00 84.44 89 GLN A O 1
ATOM 710 N N . MET A 1 90 ? 8.650 7.540 5.337 1.00 81.81 90 MET A N 1
ATOM 711 C CA . MET A 1 90 ? 8.541 6.647 6.474 1.00 81.81 90 MET A CA 1
ATOM 712 C C . MET A 1 90 ? 9.881 5.970 6.750 1.00 81.81 90 MET A C 1
ATOM 714 O O . MET A 1 90 ? 10.337 5.107 5.995 1.00 81.81 90 MET A O 1
ATOM 718 N N . ARG A 1 91 ? 10.484 6.300 7.891 1.00 75.75 91 ARG A N 1
ATOM 719 C CA . ARG A 1 91 ? 11.657 5.592 8.409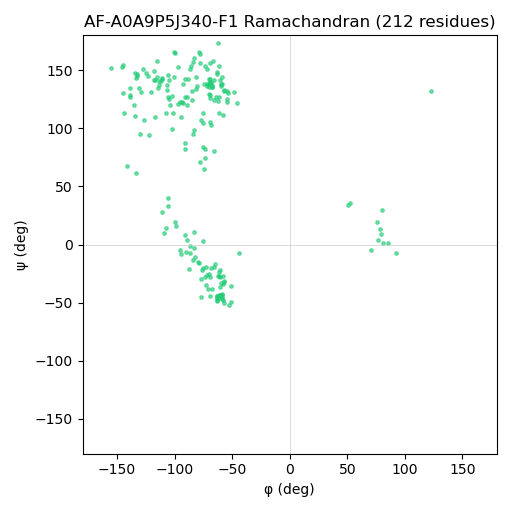 1.00 75.75 91 ARG A CA 1
ATOM 720 C C . ARG A 1 91 ? 11.209 4.466 9.330 1.00 75.75 91 ARG A C 1
ATOM 722 O O . ARG A 1 91 ? 11.100 4.649 10.533 1.00 75.75 91 ARG A O 1
ATOM 729 N N . LEU A 1 92 ? 10.948 3.303 8.742 1.00 67.75 92 LEU A N 1
ATOM 730 C CA . LEU A 1 92 ? 10.663 2.083 9.493 1.00 67.75 92 LEU A CA 1
ATOM 731 C C . LEU A 1 92 ? 11.994 1.437 9.898 1.00 67.75 92 LEU A C 1
ATOM 733 O O . LEU A 1 92 ? 12.647 0.785 9.089 1.00 67.75 92 LEU A O 1
ATOM 737 N N . GLN A 1 93 ? 12.414 1.673 11.134 1.00 65.44 93 GLN A N 1
ATOM 738 C CA . GLN A 1 93 ? 13.504 0.958 11.807 1.00 65.44 93 GLN A CA 1
ATOM 739 C C . GLN A 1 93 ? 12.935 0.179 13.002 1.00 65.44 93 GLN A C 1
ATOM 741 O O . GLN A 1 93 ? 11.857 0.512 13.493 1.00 65.44 93 GLN A O 1
ATOM 746 N N . GLU A 1 94 ? 13.613 -0.868 13.474 1.00 53.84 94 GLU A N 1
ATOM 747 C CA . GLU A 1 94 ? 13.203 -1.557 14.710 1.00 53.84 94 GLU A CA 1
ATOM 748 C C . GLU A 1 94 ? 13.108 -0.534 15.861 1.00 53.84 94 GLU A C 1
ATOM 750 O O . GLU A 1 94 ? 14.045 0.226 16.093 1.00 53.84 94 GLU A O 1
ATOM 755 N N . GLY A 1 95 ? 11.949 -0.461 16.527 1.00 53.28 95 GLY A N 1
ATOM 756 C CA . GLY A 1 95 ? 11.673 0.538 17.569 1.00 53.28 95 GLY A CA 1
ATOM 757 C C . GLY A 1 95 ? 11.147 1.890 17.064 1.00 53.28 95 GLY A C 1
ATOM 758 O O . GLY A 1 95 ? 10.891 2.777 17.871 1.00 53.28 95 GLY A O 1
ATOM 759 N N . SER A 1 96 ? 10.954 2.064 15.751 1.00 65.31 96 SER A N 1
ATOM 760 C CA . SER A 1 96 ? 10.253 3.237 15.202 1.00 65.31 96 SER A CA 1
ATOM 761 C C . SER A 1 96 ? 8.730 3.122 15.355 1.00 65.31 96 SER A C 1
ATOM 763 O O . SER A 1 96 ? 8.174 2.027 15.473 1.00 65.31 96 SER A O 1
ATOM 765 N N . LEU A 1 97 ? 8.039 4.259 15.362 1.00 62.03 97 LEU A N 1
ATOM 766 C CA . LEU A 1 97 ? 6.595 4.336 15.596 1.00 62.03 97 LEU A CA 1
ATOM 767 C C . LEU A 1 97 ? 5.807 3.543 14.545 1.00 62.03 97 LEU A C 1
ATOM 769 O O . LEU A 1 97 ? 6.120 3.582 13.354 1.00 62.03 97 LEU A O 1
ATOM 773 N N . GLY A 1 98 ? 4.803 2.787 14.994 1.00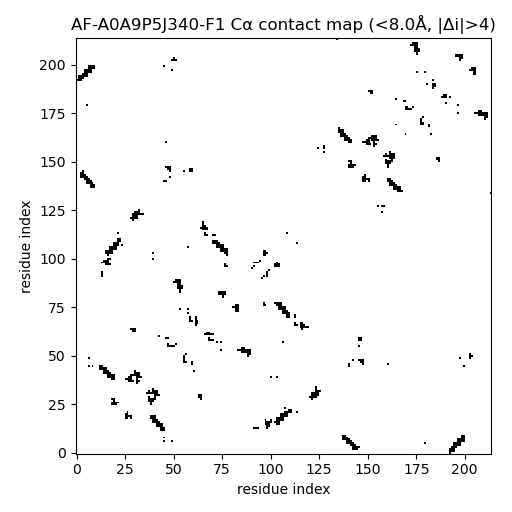 68.69 98 GLY A N 1
ATOM 774 C CA . GLY A 1 98 ? 4.046 1.880 14.136 1.00 68.69 98 GLY A CA 1
ATOM 775 C C . GLY A 1 98 ? 4.707 0.531 13.865 1.00 68.69 98 GLY A C 1
ATOM 776 O O . GLY A 1 98 ? 4.139 -0.257 13.120 1.00 68.69 98 GLY A O 1
ATOM 777 N N . THR A 1 99 ? 5.887 0.227 14.417 1.00 69.12 99 THR A N 1
ATOM 778 C CA . THR A 1 99 ? 6.545 -1.083 14.196 1.00 69.12 99 THR A CA 1
ATOM 779 C C . THR A 1 99 ? 6.174 -2.152 15.216 1.00 69.12 99 THR A C 1
ATOM 781 O O . THR A 1 99 ? 6.527 -3.318 15.035 1.00 69.12 99 THR A O 1
ATOM 784 N N . THR A 1 100 ? 5.418 -1.788 16.255 1.00 75.44 100 THR A N 1
ATOM 785 C CA . THR A 1 100 ? 4.875 -2.729 17.241 1.00 75.44 100 THR A CA 1
ATOM 786 C C . THR A 1 100 ? 3.372 -2.529 17.389 1.00 75.44 100 THR A C 1
ATOM 788 O O . THR A 1 100 ? 2.870 -1.421 17.207 1.00 75.44 100 THR A O 1
ATOM 791 N N . PHE A 1 101 ? 2.652 -3.593 17.744 1.00 77.94 101 PHE A N 1
ATOM 792 C CA . PHE A 1 101 ? 1.207 -3.524 17.975 1.00 77.94 101 PHE A CA 1
ATOM 793 C C . PHE A 1 101 ? 0.838 -2.704 19.224 1.00 77.94 101 PHE A C 1
ATOM 795 O O . PHE A 1 101 ? -0.280 -2.219 19.308 1.00 77.94 101 PHE A O 1
ATOM 802 N N . ASN A 1 102 ? 1.772 -2.510 20.166 1.00 80.56 102 ASN A N 1
ATOM 803 C CA . ASN A 1 102 ? 1.568 -1.671 21.356 1.00 80.56 102 ASN A CA 1
ATOM 804 C C . ASN A 1 102 ? 1.616 -0.168 21.045 1.00 80.56 102 ASN A C 1
ATOM 806 O O . ASN A 1 102 ? 1.115 0.629 21.828 1.00 80.56 102 ASN A O 1
ATOM 810 N N . ALA A 1 103 ? 2.222 0.201 19.916 1.00 84.31 103 ALA A N 1
ATOM 811 C CA . ALA A 1 103 ? 2.408 1.577 19.468 1.00 84.31 103 ALA A CA 1
ATOM 812 C C . ALA A 1 103 ? 2.018 1.718 17.981 1.00 84.31 103 ALA A C 1
ATOM 814 O O . ALA A 1 103 ? 2.882 1.998 17.135 1.00 84.31 103 ALA A O 1
ATOM 815 N N . PRO A 1 104 ? 0.747 1.445 17.618 1.00 88.19 104 PRO A N 1
ATOM 816 C CA . PRO A 1 104 ? 0.300 1.491 16.235 1.00 88.19 104 PRO A CA 1
ATOM 817 C C . PRO A 1 104 ? 0.178 2.937 15.741 1.00 88.19 104 PRO A C 1
ATOM 819 O O . PRO A 1 104 ? -0.080 3.866 16.503 1.00 88.19 104 PRO A O 1
ATOM 822 N N . VAL A 1 105 ? 0.311 3.130 14.430 1.00 90.81 105 VAL A N 1
ATOM 823 C CA . VAL A 1 105 ? 0.018 4.416 13.786 1.00 90.81 105 VAL A CA 1
ATOM 824 C C . VAL A 1 105 ? -1.486 4.679 13.832 1.00 90.81 105 VAL A C 1
ATOM 826 O O . VAL A 1 105 ? -2.265 3.845 13.373 1.00 90.81 105 VAL A O 1
ATOM 829 N N . ALA A 1 106 ? -1.916 5.842 14.311 1.00 92.75 106 ALA A N 1
ATOM 830 C CA . ALA A 1 106 ? -3.325 6.216 14.258 1.00 92.75 106 ALA A CA 1
ATOM 831 C C . ALA A 1 106 ? -3.650 6.854 12.901 1.00 92.75 106 ALA A C 1
ATOM 833 O O . ALA A 1 106 ? -3.021 7.828 12.488 1.00 92.75 106 ALA A O 1
ATOM 834 N N . ILE A 1 107 ? -4.637 6.304 12.196 1.00 93.69 107 ILE A N 1
ATOM 835 C CA . ILE A 1 107 ? -5.112 6.803 10.905 1.00 93.69 107 ILE A CA 1
ATOM 836 C C . ILE A 1 107 ? -6.562 7.234 11.076 1.00 93.69 107 ILE A C 1
ATOM 838 O O . ILE A 1 107 ? -7.455 6.408 11.252 1.00 93.69 107 ILE A O 1
ATOM 842 N N . VAL A 1 108 ? -6.793 8.540 11.029 1.00 93.75 108 VAL A N 1
ATOM 843 C CA . VAL A 1 108 ? -8.111 9.143 11.227 1.00 93.75 108 VAL A CA 1
ATOM 844 C C . VAL A 1 108 ? -8.677 9.492 9.860 1.00 93.75 108 VAL A C 1
ATOM 846 O O . VAL A 1 108 ? -8.124 10.351 9.174 1.00 93.75 108 VAL A O 1
ATOM 849 N N . PHE A 1 109 ? -9.744 8.812 9.447 1.00 91.44 109 PHE A N 1
ATOM 850 C CA . PHE A 1 109 ? -10.430 9.098 8.189 1.00 91.44 109 PHE A CA 1
ATOM 851 C C . PHE A 1 109 ? -11.513 10.151 8.383 1.00 91.44 109 PHE A C 1
ATOM 853 O O . PHE A 1 109 ? -12.244 10.138 9.377 1.00 91.44 109 PHE A O 1
ATOM 860 N N . ASP A 1 110 ? -11.660 11.019 7.384 1.00 88.94 110 ASP A N 1
ATOM 861 C CA . ASP A 1 110 ? -12.727 12.006 7.378 1.00 88.94 110 ASP A CA 1
ATOM 862 C C . ASP A 1 110 ? -14.107 11.329 7.338 1.00 88.94 110 ASP A C 1
ATOM 864 O O . ASP A 1 110 ? -14.284 10.285 6.693 1.00 88.94 110 ASP A O 1
ATOM 868 N N . PRO A 1 111 ? -15.138 11.950 7.941 1.00 79.69 111 PRO A N 1
ATOM 869 C CA . PRO A 1 111 ? -16.466 11.350 8.030 1.00 79.69 111 PRO A CA 1
ATOM 870 C C . PRO A 1 111 ? -17.084 10.983 6.673 1.00 79.69 111 PRO A C 1
ATOM 872 O O . PRO A 1 111 ? -17.836 10.015 6.542 1.00 79.69 111 PRO A O 1
ATOM 875 N N . ALA A 1 112 ? -16.749 11.744 5.628 1.00 80.25 112 ALA A N 1
ATOM 876 C CA . ALA A 1 112 ? -17.222 11.502 4.270 1.00 80.25 112 ALA A CA 1
ATOM 877 C C . ALA A 1 112 ? -16.634 10.224 3.640 1.00 80.25 112 ALA A C 1
ATOM 879 O O . ALA A 1 112 ? -17.295 9.605 2.803 1.00 80.25 112 ALA A O 1
ATOM 880 N N . ALA A 1 113 ? -15.430 9.807 4.048 1.00 74.62 113 ALA A N 1
ATOM 881 C CA . ALA A 1 113 ? -14.757 8.625 3.516 1.00 74.62 113 ALA A CA 1
ATOM 882 C C . ALA A 1 113 ? -15.399 7.318 4.006 1.00 74.62 113 ALA A C 1
ATOM 884 O O . ALA A 1 113 ? -15.508 6.355 3.245 1.00 74.62 113 ALA A O 1
ATOM 885 N N . CYS A 1 114 ? -15.891 7.289 5.250 1.00 66.94 114 CYS A N 1
ATOM 886 C CA . CYS A 1 114 ? -16.426 6.069 5.861 1.00 66.94 114 CYS A CA 1
ATOM 887 C C . CYS A 1 114 ? -17.749 5.593 5.258 1.00 66.94 114 CYS A C 1
ATOM 889 O O . CYS A 1 114 ? -18.021 4.395 5.238 1.00 66.94 114 CYS A O 1
ATOM 891 N N . ARG A 1 115 ? -18.535 6.500 4.666 1.00 67.44 115 ARG A N 1
ATOM 892 C CA . ARG A 1 115 ? -19.785 6.156 3.959 1.00 67.44 115 ARG A CA 1
ATOM 893 C C . ARG A 1 115 ? -19.564 5.302 2.712 1.00 67.44 115 ARG A C 1
ATOM 895 O O . ARG A 1 115 ? -20.516 4.732 2.190 1.00 67.44 115 ARG A O 1
ATOM 902 N N . LYS A 1 116 ? -18.326 5.253 2.223 1.00 67.25 116 LYS A N 1
ATOM 903 C CA . LYS A 1 116 ? -17.936 4.547 1.004 1.00 67.25 116 LYS A CA 1
ATOM 904 C C . LYS A 1 116 ? -17.096 3.307 1.284 1.00 67.25 116 LYS A C 1
ATOM 906 O O . LYS A 1 116 ? -16.559 2.735 0.341 1.00 67.25 116 LYS A O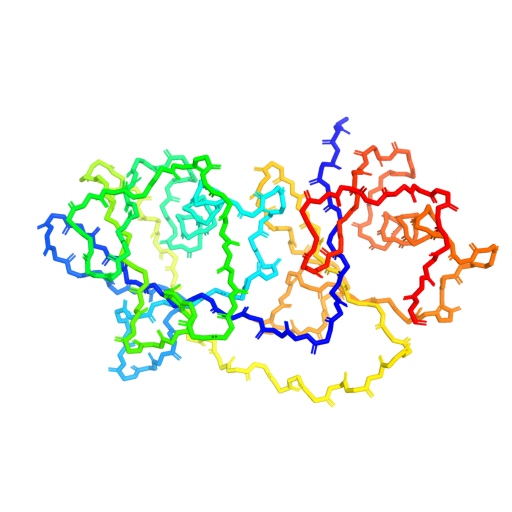 1
ATOM 911 N N . ARG A 1 117 ? -16.979 2.895 2.554 1.00 78.06 117 ARG A N 1
ATOM 912 C CA . ARG A 1 117 ? -16.344 1.623 2.890 1.00 78.06 117 ARG A CA 1
ATOM 913 C C . ARG A 1 117 ? -17.163 0.506 2.243 1.00 78.06 117 ARG A C 1
ATOM 915 O O . ARG A 1 117 ? -18.332 0.338 2.588 1.00 78.06 117 ARG A O 1
ATOM 922 N N . ASP A 1 118 ? -16.591 -0.193 1.265 1.00 66.81 118 ASP A N 1
ATOM 923 C CA . ASP A 1 118 ? -17.308 -1.232 0.511 1.00 66.81 118 ASP A CA 1
ATOM 924 C C . ASP A 1 118 ? -17.762 -2.394 1.423 1.00 66.81 118 ASP A C 1
ATOM 926 O O . ASP A 1 118 ? -17.436 -2.427 2.600 1.00 66.81 118 ASP A O 1
ATOM 930 N N . GLY A 1 119 ? -18.538 -3.364 0.935 1.00 60.72 119 GLY A N 1
ATOM 931 C CA . GLY A 1 119 ? -19.039 -4.481 1.757 1.00 60.72 119 GLY A CA 1
ATOM 932 C C . GLY A 1 119 ? -18.069 -5.658 1.938 1.00 60.72 119 GLY A C 1
ATOM 933 O O . GLY A 1 119 ? -18.504 -6.731 2.354 1.00 60.72 119 GLY A O 1
ATOM 934 N N . GLN A 1 120 ? -16.791 -5.532 1.562 1.00 61.22 120 GLN A N 1
ATOM 935 C CA . GLN A 1 120 ? -15.895 -6.687 1.478 1.00 61.22 120 GLN A CA 1
ATOM 936 C C . GLN A 1 120 ? -15.571 -7.287 2.866 1.00 61.22 120 GLN A C 1
ATOM 938 O O . GLN A 1 120 ? -15.409 -6.578 3.861 1.00 61.22 120 GLN A O 1
ATOM 943 N N . GLY A 1 121 ? -15.525 -8.623 2.938 1.00 60.22 121 GLY A N 1
ATOM 944 C CA . GLY A 1 121 ? -15.401 -9.375 4.192 1.00 60.22 121 GLY A CA 1
ATOM 945 C C . GLY A 1 121 ? -14.042 -9.242 4.892 1.00 60.22 121 GLY A C 1
ATOM 946 O O . GLY A 1 121 ? -13.019 -8.970 4.262 1.00 60.22 121 GLY A O 1
ATOM 947 N N . ARG A 1 122 ? -14.041 -9.473 6.212 1.00 65.88 122 ARG A N 1
ATOM 948 C CA . ARG A 1 122 ? -12.857 -9.441 7.092 1.00 65.88 122 ARG A CA 1
ATOM 949 C C . ARG A 1 122 ? -11.806 -10.470 6.659 1.00 65.88 122 ARG A C 1
ATOM 951 O O . ARG A 1 122 ? -12.149 -11.613 6.359 1.00 65.88 122 ARG A O 1
ATOM 958 N N . ARG A 1 123 ? -10.523 -10.094 6.685 1.00 67.69 123 ARG A N 1
ATOM 959 C CA . ARG A 1 123 ? -9.388 -10.979 6.385 1.00 67.69 123 ARG A CA 1
ATOM 960 C C . ARG A 1 123 ? -8.432 -11.026 7.576 1.00 67.69 123 ARG A C 1
ATOM 962 O O . ARG A 1 123 ? -7.522 -10.215 7.686 1.00 67.69 123 ARG A O 1
ATOM 969 N N . VAL A 1 124 ? -8.594 -12.022 8.446 1.00 61.22 124 VAL A N 1
ATOM 970 C CA . VAL A 1 124 ? -7.551 -12.330 9.437 1.00 61.22 124 VAL A CA 1
ATOM 971 C C . VAL A 1 124 ? -6.445 -13.076 8.702 1.00 61.22 124 VAL A C 1
ATOM 973 O O . VAL A 1 124 ? -6.635 -14.217 8.283 1.00 61.22 124 VAL A O 1
ATOM 976 N N . ARG A 1 125 ? -5.306 -12.418 8.475 1.00 61.44 125 ARG A N 1
ATOM 977 C CA . ARG A 1 125 ? -4.146 -13.067 7.853 1.00 61.44 125 ARG A CA 1
ATOM 978 C C . ARG A 1 125 ? -3.260 -13.608 8.965 1.00 61.44 125 ARG A C 1
ATOM 980 O O . ARG A 1 125 ? -2.797 -12.823 9.785 1.00 61.44 125 ARG A O 1
ATOM 987 N N . SER A 1 126 ? -2.994 -14.912 8.988 1.00 51.91 126 SER A N 1
ATOM 988 C CA . SER A 1 126 ? -1.909 -15.484 9.797 1.00 51.91 126 SER A CA 1
ATOM 989 C C . SER A 1 126 ? -0.563 -14.908 9.345 1.00 51.91 126 SER A C 1
ATOM 991 O O . SER A 1 126 ? -0.434 -14.497 8.192 1.00 51.91 126 SER A O 1
ATOM 993 N N . GLU A 1 127 ? 0.446 -14.849 10.224 1.00 51.09 127 GLU A N 1
ATOM 994 C CA . GLU A 1 127 ? 1.823 -14.654 9.741 1.00 51.09 127 GLU A CA 1
ATOM 995 C C . GLU A 1 127 ? 2.127 -15.751 8.716 1.00 51.09 127 GLU A C 1
ATOM 99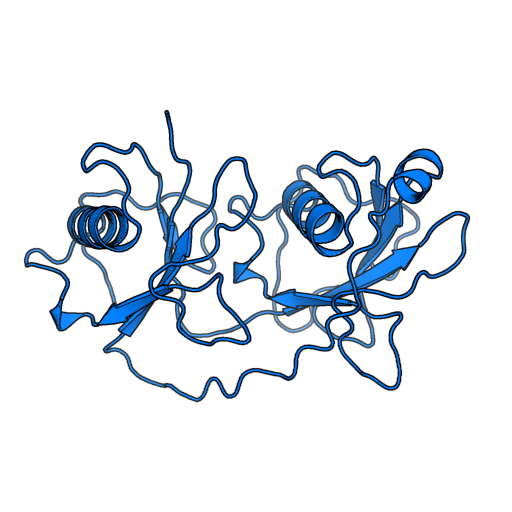7 O O . GLU A 1 127 ? 2.003 -16.933 9.049 1.00 51.09 127 GLU A O 1
ATOM 1002 N N . PRO A 1 128 ? 2.495 -15.412 7.469 1.00 47.50 128 PRO A N 1
ATOM 1003 C CA . PRO A 1 128 ? 3.003 -16.429 6.573 1.00 47.50 128 PRO A CA 1
ATOM 1004 C C . PRO A 1 128 ? 4.264 -17.041 7.183 1.00 47.50 128 PRO A C 1
ATOM 1006 O O . PRO A 1 128 ? 5.087 -16.338 7.760 1.00 47.50 128 PRO A O 1
ATOM 1009 N N . ALA A 1 129 ? 4.455 -18.349 7.050 1.00 44.72 129 ALA A N 1
ATOM 1010 C CA . ALA A 1 129 ? 5.652 -19.025 7.539 1.00 44.72 129 ALA A CA 1
ATOM 1011 C C . ALA A 1 129 ? 6.866 -18.724 6.631 1.00 44.72 129 ALA A C 1
ATOM 1013 O O . ALA A 1 129 ? 7.396 -19.605 5.955 1.00 44.72 129 ALA A O 1
ATOM 1014 N N . TRP A 1 130 ? 7.327 -17.472 6.562 1.00 52.44 130 TRP A N 1
ATOM 1015 C CA . TRP A 1 130 ? 8.528 -17.104 5.803 1.00 52.44 130 TRP A CA 1
ATOM 1016 C C . TRP A 1 130 ? 9.786 -17.544 6.562 1.00 52.44 130 TRP A C 1
ATOM 1018 O O . TRP A 1 130 ? 10.437 -16.773 7.260 1.00 52.44 130 TRP A O 1
ATOM 1028 N N . ARG A 1 131 ? 10.162 -18.815 6.395 1.00 45.19 131 ARG A N 1
ATOM 1029 C CA . ARG A 1 131 ? 11.495 -19.337 6.755 1.00 45.19 131 ARG A CA 1
ATOM 1030 C C . ARG A 1 131 ? 12.332 -19.714 5.536 1.00 45.19 131 ARG A C 1
ATOM 1032 O O . ARG A 1 131 ? 13.210 -20.566 5.643 1.00 45.19 131 ARG A O 1
ATOM 1039 N N . ILE A 1 132 ? 12.129 -19.079 4.382 1.00 43.53 132 ILE A N 1
ATOM 1040 C CA . ILE A 1 132 ? 12.990 -19.350 3.223 1.00 43.53 132 ILE A CA 1
ATOM 1041 C C . ILE A 1 132 ? 14.167 -18.378 3.213 1.00 43.53 132 ILE A C 1
ATOM 1043 O O . ILE A 1 132 ? 14.195 -17.369 2.512 1.00 43.53 132 ILE A O 1
ATOM 1047 N N . ARG A 1 133 ? 15.169 -18.747 4.014 1.00 47.50 133 ARG A N 1
ATOM 1048 C CA . ARG A 1 133 ? 16.568 -18.371 3.819 1.00 47.50 133 ARG A CA 1
ATOM 1049 C C . ARG A 1 133 ? 17.090 -19.010 2.526 1.00 47.50 133 ARG A C 1
ATOM 1051 O O . ARG A 1 133 ? 17.765 -20.034 2.587 1.00 47.50 133 ARG A O 1
ATOM 1058 N N . SER A 1 134 ? 16.796 -18.434 1.367 1.00 51.34 134 SER A N 1
ATOM 1059 C CA . SER A 1 134 ? 17.603 -18.751 0.190 1.00 51.34 134 SER A CA 1
ATOM 1060 C C . SER A 1 134 ? 17.955 -17.480 -0.569 1.00 51.34 134 SER A C 1
ATOM 1062 O O . SER A 1 134 ? 17.112 -16.883 -1.233 1.00 51.34 134 SER A O 1
ATOM 1064 N N . ASP A 1 135 ? 19.236 -17.151 -0.515 1.00 57.34 135 ASP A N 1
ATOM 1065 C CA . ASP A 1 135 ? 20.049 -16.362 -1.450 1.00 57.34 135 ASP A CA 1
ATOM 1066 C C . ASP A 1 135 ? 19.831 -16.703 -2.947 1.00 57.34 135 ASP A C 1
ATOM 1068 O O . ASP A 1 135 ? 20.311 -16.012 -3.848 1.00 57.34 135 ASP A O 1
ATOM 1072 N N . TRP A 1 136 ? 19.060 -17.757 -3.225 1.00 67.44 136 TRP A N 1
ATOM 1073 C CA . TRP A 1 136 ? 18.732 -18.278 -4.548 1.00 67.44 136 TRP A CA 1
ATOM 1074 C C . TRP A 1 136 ? 17.410 -17.771 -5.133 1.00 67.44 136 TRP A C 1
ATOM 1076 O O . TRP A 1 136 ? 17.109 -18.099 -6.282 1.00 67.44 136 TRP A O 1
ATOM 1086 N N . VAL A 1 137 ? 16.616 -16.986 -4.397 1.00 76.19 137 VAL A N 1
ATOM 1087 C CA . VAL A 1 137 ? 15.307 -16.492 -4.859 1.00 76.19 137 VAL A CA 1
ATOM 1088 C C . VAL A 1 137 ? 15.200 -14.984 -4.669 1.00 76.19 137 VAL A C 1
ATOM 1090 O O . VAL A 1 137 ? 15.456 -14.452 -3.594 1.00 76.19 137 VAL A O 1
ATOM 1093 N N . VAL A 1 138 ? 14.776 -14.309 -5.733 1.00 79.81 138 VAL A N 1
ATOM 1094 C CA . VAL A 1 138 ? 14.373 -12.907 -5.737 1.00 79.81 138 VAL A CA 1
ATOM 1095 C C . VAL A 1 138 ? 12.879 -12.830 -5.479 1.00 79.81 138 VAL A C 1
ATOM 1097 O O . VAL A 1 138 ? 12.105 -13.450 -6.206 1.00 79.81 138 VAL A O 1
ATOM 1100 N N . TYR A 1 139 ? 12.466 -12.040 -4.495 1.00 81.00 139 TYR A N 1
ATOM 1101 C CA . TYR A 1 139 ? 11.056 -11.719 -4.289 1.00 81.00 139 TYR A CA 1
ATOM 1102 C C . TYR A 1 139 ? 10.776 -10.295 -4.741 1.00 81.00 139 TYR A C 1
ATOM 1104 O O . TYR A 1 139 ? 11.636 -9.420 -4.596 1.00 81.00 139 TYR A O 1
ATOM 1112 N N . TYR A 1 140 ? 9.581 -10.068 -5.278 1.00 81.31 140 TYR A N 1
ATOM 1113 C CA . TYR A 1 140 ? 9.202 -8.764 -5.792 1.00 81.31 140 TYR A CA 1
ATOM 1114 C C . TYR A 1 140 ? 7.728 -8.426 -5.584 1.00 81.31 140 TYR A C 1
ATOM 1116 O O . TYR A 1 140 ? 6.882 -9.311 -5.509 1.00 81.31 140 TYR A O 1
ATOM 1124 N N . CYS A 1 141 ? 7.431 -7.129 -5.535 1.00 82.75 141 CYS A N 1
ATOM 1125 C CA . CYS A 1 141 ? 6.076 -6.588 -5.646 1.00 82.75 141 CYS A CA 1
ATOM 1126 C C . CYS A 1 141 ? 5.984 -5.718 -6.897 1.00 82.75 141 CYS A C 1
ATOM 1128 O O . CYS A 1 141 ? 6.919 -4.963 -7.189 1.00 82.75 141 CYS A O 1
ATOM 1130 N N . VAL A 1 142 ? 4.847 -5.784 -7.587 1.00 85.06 142 VAL A N 1
ATOM 1131 C CA . VAL A 1 142 ? 4.528 -4.886 -8.700 1.00 85.06 142 VAL A CA 1
ATOM 1132 C C . VAL A 1 142 ? 3.475 -3.890 -8.251 1.00 85.06 142 VAL A C 1
ATOM 1134 O O . VAL A 1 142 ? 2.508 -4.264 -7.591 1.00 85.06 142 VAL A O 1
ATOM 1137 N N . PHE A 1 143 ? 3.652 -2.626 -8.622 1.00 83.12 143 PHE A N 1
ATOM 1138 C CA . PHE A 1 143 ? 2.685 -1.574 -8.348 1.00 83.12 143 PHE A CA 1
ATOM 1139 C C . PHE A 1 143 ? 2.136 -0.969 -9.640 1.00 83.12 143 PHE A C 1
ATOM 1141 O O . PHE A 1 143 ? 2.811 -0.895 -10.665 1.00 83.12 143 PHE A O 1
ATOM 1148 N N . HIS A 1 144 ? 0.891 -0.508 -9.581 1.00 81.69 144 HIS A N 1
ATOM 1149 C CA . HIS A 1 144 ? 0.274 0.299 -10.623 1.00 81.69 144 HIS A CA 1
ATOM 1150 C C . HIS A 1 144 ? -0.533 1.420 -9.977 1.00 81.69 144 HIS A C 1
ATOM 1152 O O . HIS A 1 144 ? -1.314 1.175 -9.061 1.00 81.69 144 HIS A O 1
ATOM 1158 N N . ALA A 1 145 ? -0.302 2.661 -10.414 1.00 81.12 145 ALA A N 1
ATOM 1159 C CA . ALA A 1 145 ? -0.924 3.857 -9.833 1.00 81.12 145 ALA A CA 1
ATOM 1160 C C . ALA A 1 145 ? -0.799 3.946 -8.290 1.00 81.12 145 ALA A C 1
ATOM 1162 O O . ALA A 1 145 ? -1.692 4.442 -7.606 1.00 81.12 145 ALA A O 1
ATOM 1163 N N . GLY A 1 146 ? 0.315 3.454 -7.730 1.00 76.00 146 GLY A N 1
ATOM 1164 C CA . GLY A 1 146 ? 0.568 3.463 -6.284 1.00 76.00 146 GLY A CA 1
ATOM 1165 C C . GLY A 1 146 ? -0.170 2.377 -5.492 1.00 76.00 146 GLY A C 1
ATOM 1166 O O . GLY A 1 146 ? -0.203 2.445 -4.267 1.00 76.00 146 GLY A O 1
ATOM 1167 N N . LEU A 1 147 ? -0.749 1.375 -6.153 1.00 79.06 147 LEU A N 1
ATOM 1168 C CA . LEU A 1 147 ? -1.386 0.231 -5.501 1.00 79.06 147 LEU A CA 1
ATOM 1169 C C . LEU A 1 147 ? -0.683 -1.072 -5.883 1.00 79.06 147 LEU A C 1
ATOM 1171 O O . LEU A 1 147 ? -0.253 -1.206 -7.031 1.00 79.06 147 LEU A O 1
ATOM 1175 N N . PRO A 1 148 ? -0.533 -2.023 -4.944 1.00 80.12 148 PRO A N 1
ATOM 1176 C CA . PRO A 1 148 ? 0.079 -3.307 -5.245 1.00 80.12 148 PRO A CA 1
ATOM 1177 C C . PRO A 1 148 ? -0.829 -4.111 -6.183 1.00 80.12 148 PRO A C 1
ATOM 1179 O O . PRO A 1 148 ? -2.039 -4.187 -5.975 1.00 80.12 148 PRO A O 1
ATOM 1182 N N . LEU A 1 149 ? -0.236 -4.723 -7.203 1.00 84.50 149 LEU A N 1
ATOM 1183 C CA . LEU A 1 149 ? -0.905 -5.663 -8.093 1.00 84.50 149 LEU A CA 1
ATOM 1184 C C . LEU A 1 149 ? -0.754 -7.084 -7.562 1.00 84.50 149 LEU A C 1
ATOM 1186 O O . LEU A 1 149 ? 0.299 -7.456 -7.041 1.00 84.50 149 LEU A O 1
ATOM 1190 N N . GLN A 1 150 ? -1.813 -7.877 -7.708 1.00 84.94 150 GLN A N 1
ATOM 1191 C CA . GLN A 1 150 ? -1.738 -9.308 -7.454 1.00 84.94 150 GLN A CA 1
ATOM 1192 C C . GLN A 1 150 ? -0.724 -9.919 -8.429 1.00 84.94 150 GLN A C 1
ATOM 1194 O O . GLN A 1 150 ? -0.807 -9.690 -9.636 1.00 84.94 150 GLN A O 1
ATOM 1199 N N . SER A 1 151 ? 0.243 -10.658 -7.897 1.00 84.75 151 SER A N 1
ATOM 1200 C CA . SER A 1 151 ? 1.271 -11.323 -8.686 1.00 84.75 151 SER A CA 1
ATOM 1201 C C . SER A 1 151 ? 0.726 -12.623 -9.259 1.00 84.75 151 SER A C 1
ATOM 1203 O O . SER A 1 151 ? 0.097 -13.422 -8.562 1.00 84.75 151 SER A O 1
ATOM 1205 N N . ARG A 1 152 ? 1.022 -12.881 -10.532 1.00 86.38 152 ARG A N 1
ATOM 1206 C CA . ARG A 1 152 ? 0.746 -14.167 -11.189 1.00 86.38 152 ARG A CA 1
ATOM 1207 C C . ARG A 1 152 ? 1.689 -15.270 -10.714 1.00 86.38 152 ARG A C 1
ATOM 1209 O O . ARG A 1 152 ? 1.368 -16.447 -10.836 1.00 86.38 152 ARG A O 1
ATOM 1216 N N . GLU A 1 153 ? 2.823 -14.884 -10.137 1.00 81.19 153 GLU A N 1
ATOM 1217 C CA . GLU A 1 153 ? 3.841 -15.753 -9.541 1.00 81.19 153 GLU A CA 1
ATOM 1218 C C . GLU A 1 153 ? 3.787 -15.698 -8.007 1.00 81.19 153 GLU A C 1
ATOM 1220 O O . GLU A 1 153 ? 4.825 -15.778 -7.336 1.00 81.19 153 GLU A O 1
ATOM 1225 N N . ALA A 1 154 ? 2.575 -15.524 -7.462 1.00 75.69 154 ALA A N 1
ATOM 1226 C CA . ALA A 1 154 ? 2.310 -15.418 -6.035 1.00 75.69 154 ALA A CA 1
ATOM 1227 C C . ALA A 1 154 ? 3.055 -16.500 -5.239 1.00 75.69 154 ALA A C 1
ATOM 1229 O O . ALA A 1 154 ? 2.891 -17.704 -5.451 1.00 75.69 154 ALA A O 1
ATOM 1230 N N . PHE A 1 155 ? 3.885 -16.055 -4.299 1.00 67.69 155 PHE A N 1
ATOM 1231 C CA . PHE A 1 155 ? 4.656 -16.936 -3.428 1.00 67.69 155 PHE A CA 1
ATOM 1232 C C . PHE A 1 155 ? 3.766 -17.725 -2.462 1.00 67.69 155 PHE A C 1
ATOM 1234 O O . PHE A 1 155 ? 4.052 -18.888 -2.175 1.00 67.69 155 PHE A O 1
ATOM 1241 N N . ASP A 1 156 ? 2.716 -17.082 -1.956 1.00 65.94 156 ASP A N 1
ATOM 1242 C CA . ASP A 1 156 ? 1.806 -17.620 -0.955 1.00 65.94 156 ASP A CA 1
ATOM 1243 C C . ASP A 1 156 ? 0.368 -17.230 -1.312 1.00 65.94 156 ASP A C 1
ATOM 1245 O O . ASP A 1 156 ? 0.089 -16.073 -1.616 1.00 65.94 156 ASP A O 1
ATOM 1249 N N . ALA A 1 157 ? -0.558 -18.186 -1.231 1.00 61.44 157 ALA A N 1
ATOM 1250 C CA . ALA A 1 157 ? -1.985 -17.941 -1.423 1.00 61.44 157 ALA A CA 1
ATOM 1251 C C . ALA A 1 157 ? -2.560 -16.954 -0.385 1.00 61.44 157 ALA A C 1
ATOM 1253 O O . ALA A 1 157 ? -3.564 -16.296 -0.649 1.00 61.44 157 ALA A O 1
ATOM 1254 N N . SER A 1 158 ? -1.921 -16.825 0.785 1.00 59.53 158 SER A N 1
ATOM 1255 C CA . SER A 1 158 ? -2.271 -15.829 1.804 1.00 59.53 158 SER A CA 1
ATOM 1256 C C . SER A 1 158 ? -1.644 -14.443 1.559 1.00 59.53 158 SER A C 1
ATOM 1258 O O . SER A 1 158 ? -2.076 -13.456 2.166 1.00 59.53 158 SER A O 1
ATOM 1260 N N . ASP A 1 159 ? -0.661 -14.335 0.655 1.00 67.06 159 ASP A N 1
ATOM 1261 C CA . ASP A 1 159 ? 0.079 -13.117 0.286 1.00 67.06 159 ASP A CA 1
ATOM 1262 C C . ASP A 1 159 ? 0.348 -13.097 -1.231 1.00 67.06 159 ASP A C 1
ATOM 1264 O O . ASP A 1 159 ? 1.477 -13.196 -1.712 1.00 67.06 159 ASP A O 1
ATOM 1268 N N . ASP A 1 160 ? -0.740 -12.961 -1.983 1.00 78.75 160 ASP A N 1
ATOM 1269 C CA . ASP A 1 160 ? -0.822 -13.076 -3.439 1.00 78.75 160 ASP A CA 1
ATOM 1270 C C . ASP A 1 160 ? -0.270 -11.871 -4.217 1.00 78.75 160 ASP A C 1
ATOM 1272 O O . ASP A 1 160 ? -0.306 -11.847 -5.440 1.00 78.75 160 ASP A O 1
ATOM 1276 N N . PHE A 1 161 ? 0.275 -10.870 -3.527 1.00 80.25 161 PHE A N 1
ATOM 1277 C CA . PHE A 1 161 ? 0.868 -9.667 -4.128 1.00 80.25 161 PHE A CA 1
ATOM 1278 C C . PHE A 1 161 ? 2.385 -9.775 -4.321 1.00 80.25 161 PHE A C 1
ATOM 1280 O O . PHE A 1 161 ? 2.997 -8.896 -4.926 1.00 80.25 161 PHE A O 1
ATOM 1287 N N . ILE A 1 162 ? 3.005 -10.828 -3.781 1.00 78.44 162 ILE A N 1
ATOM 1288 C CA . ILE A 1 162 ? 4.456 -11.009 -3.808 1.00 78.44 162 ILE A CA 1
ATOM 1289 C C . ILE A 1 162 ? 4.804 -12.112 -4.791 1.00 78.44 162 ILE A C 1
ATOM 1291 O O . ILE A 1 162 ? 4.528 -13.287 -4.544 1.00 78.44 162 ILE A O 1
ATOM 1295 N N . GLY A 1 163 ? 5.465 -11.722 -5.872 1.00 82.00 163 GLY A N 1
ATOM 1296 C CA . GLY A 1 163 ? 6.031 -12.634 -6.846 1.00 82.00 163 GLY A CA 1
ATOM 1297 C C . GLY A 1 163 ? 7.395 -13.161 -6.417 1.00 82.00 163 GLY A C 1
ATOM 1298 O O . GLY A 1 163 ? 8.100 -12.561 -5.596 1.00 82.00 163 GLY A O 1
ATOM 1299 N N . ARG A 1 164 ? 7.808 -14.284 -7.011 1.00 83.38 164 ARG A N 1
ATOM 1300 C CA . ARG A 1 164 ? 9.154 -14.847 -6.830 1.00 83.38 164 ARG A CA 1
ATOM 1301 C C . ARG A 1 164 ? 9.805 -15.241 -8.148 1.00 83.38 164 ARG A C 1
ATOM 1303 O O . ARG A 1 164 ? 9.146 -15.717 -9.064 1.00 83.38 164 ARG A O 1
ATOM 1310 N N . ILE A 1 165 ? 11.123 -15.094 -8.225 1.00 84.19 165 ILE A N 1
ATOM 1311 C CA . ILE A 1 165 ? 11.945 -15.555 -9.344 1.00 84.19 165 ILE A CA 1
ATOM 1312 C C . ILE A 1 165 ? 13.193 -16.241 -8.794 1.00 84.19 165 ILE A C 1
ATOM 1314 O O . ILE A 1 165 ? 13.997 -15.596 -8.119 1.00 84.19 165 ILE A O 1
ATOM 1318 N N . PRO A 1 166 ? 13.420 -17.528 -9.108 1.00 83.75 166 PRO A N 1
ATOM 1319 C CA . PRO A 1 166 ? 14.709 -18.157 -8.866 1.00 83.75 166 PRO A CA 1
ATOM 1320 C C . PRO A 1 166 ? 15.822 -17.391 -9.586 1.00 83.75 166 PRO A C 1
ATOM 1322 O O . PRO A 1 166 ? 15.723 -17.112 -10.781 1.00 83.75 166 PRO A O 1
ATOM 1325 N N . ARG A 1 167 ? 16.914 -17.088 -8.884 1.00 80.31 167 ARG A N 1
ATOM 1326 C CA . ARG A 1 167 ? 18.059 -16.325 -9.407 1.00 80.31 167 ARG A CA 1
ATOM 1327 C C . ARG A 1 167 ? 18.676 -16.968 -10.651 1.00 80.31 167 ARG A C 1
ATOM 1329 O O . ARG A 1 167 ? 19.165 -16.269 -11.534 1.00 80.31 167 ARG A O 1
ATOM 1336 N N . ILE A 1 168 ? 18.631 -18.298 -10.740 1.00 81.88 168 ILE A N 1
ATOM 1337 C CA . ILE A 1 168 ? 19.095 -19.064 -11.906 1.00 81.88 168 ILE A CA 1
ATOM 1338 C C . ILE A 1 168 ? 18.258 -18.814 -13.169 1.00 81.88 168 ILE A C 1
ATOM 1340 O O . ILE A 1 168 ? 18.738 -19.063 -14.267 1.00 81.88 168 ILE A O 1
ATOM 1344 N N . HIS A 1 169 ? 17.035 -18.295 -13.031 1.00 86.44 169 HIS A N 1
ATOM 1345 C CA . HIS A 1 169 ? 16.173 -17.940 -14.158 1.00 86.44 169 HIS A CA 1
ATOM 1346 C C . HIS A 1 169 ? 16.381 -16.495 -14.639 1.00 86.44 169 HIS A C 1
ATOM 1348 O O . HIS A 1 169 ? 15.635 -16.041 -15.504 1.00 86.44 169 HIS A O 1
ATOM 1354 N N . ILE A 1 170 ? 17.344 -15.761 -14.071 1.00 87.50 170 ILE A N 1
ATOM 1355 C CA . ILE A 1 170 ? 17.732 -14.423 -14.529 1.00 87.50 170 ILE A CA 1
ATOM 1356 C C . ILE A 1 170 ? 18.956 -14.586 -15.439 1.00 87.50 170 ILE A C 1
ATOM 1358 O O . ILE A 1 170 ? 19.974 -15.126 -14.980 1.00 87.50 170 ILE A O 1
ATOM 1362 N N . PRO A 1 171 ? 18.885 -14.155 -16.713 1.00 86.94 171 PRO A N 1
ATOM 1363 C CA . PRO A 1 171 ? 19.970 -14.361 -17.661 1.00 86.94 171 PRO A CA 1
ATOM 1364 C C . PRO A 1 171 ? 21.222 -13.565 -17.277 1.00 86.94 171 PRO A C 1
ATOM 1366 O O . PRO A 1 171 ? 21.160 -12.573 -16.551 1.00 86.94 171 PRO A O 1
ATOM 1369 N N . GLN A 1 172 ? 22.373 -14.016 -17.778 1.00 83.06 172 GLN A N 1
ATOM 1370 C CA . GLN A 1 172 ? 23.621 -13.256 -17.714 1.00 83.06 172 GLN A CA 1
ATOM 1371 C C . GLN A 1 172 ? 23.655 -12.208 -18.844 1.00 83.06 172 GLN A C 1
ATOM 1373 O O . GLN A 1 172 ? 23.203 -12.521 -19.946 1.00 83.06 172 GLN A O 1
ATOM 1378 N N . PRO A 1 173 ? 24.223 -11.008 -18.623 1.00 87.19 173 PRO A N 1
ATOM 1379 C CA . PRO A 1 173 ? 24.684 -10.481 -17.338 1.00 87.19 173 PRO A CA 1
ATOM 1380 C C . PRO A 1 173 ? 23.507 -10.222 -16.387 1.00 87.19 173 PRO A C 1
ATOM 1382 O O . PRO A 1 173 ? 22.478 -9.692 -16.801 1.00 87.19 173 PRO A O 1
ATOM 1385 N N . ARG A 1 174 ? 23.660 -10.589 -15.107 1.00 83.00 174 ARG A N 1
ATOM 1386 C CA . ARG A 1 174 ? 22.615 -10.417 -14.081 1.00 83.00 174 ARG A CA 1
ATOM 1387 C C . ARG A 1 174 ? 22.462 -8.951 -13.671 1.00 83.00 174 ARG A C 1
ATOM 1389 O O . ARG A 1 174 ? 22.908 -8.546 -12.598 1.00 83.00 174 ARG A O 1
ATOM 1396 N N . THR A 1 175 ? 21.850 -8.167 -14.546 1.00 88.25 175 THR A N 1
ATOM 1397 C CA . THR A 1 175 ? 21.530 -6.760 -14.314 1.00 88.25 175 THR A CA 1
ATOM 1398 C C . THR A 1 175 ? 20.079 -6.578 -13.901 1.00 88.25 175 THR A C 1
ATOM 1400 O O . THR A 1 175 ? 19.221 -7.448 -14.094 1.00 88.25 175 THR A O 1
ATOM 1403 N N . PHE A 1 176 ? 19.781 -5.398 -13.375 1.00 85.50 176 PHE A N 1
ATOM 1404 C CA . PHE A 1 176 ? 18.417 -4.985 -13.089 1.00 85.50 176 PHE A CA 1
ATOM 1405 C C . PHE A 1 176 ? 17.519 -4.959 -14.339 1.00 85.50 176 PHE A C 1
ATOM 1407 O O . PHE A 1 176 ? 16.353 -5.349 -14.250 1.00 85.50 176 PHE A O 1
ATOM 1414 N N . ALA A 1 177 ? 18.054 -4.641 -15.523 1.00 87.31 177 ALA A N 1
ATOM 1415 C CA . ALA A 1 177 ? 17.324 -4.775 -16.788 1.00 87.31 177 ALA A CA 1
ATOM 1416 C C . ALA A 1 177 ? 16.898 -6.227 -17.080 1.00 87.31 177 ALA A C 1
ATOM 1418 O O . ALA A 1 177 ? 15.762 -6.479 -17.491 1.00 87.31 177 ALA A O 1
ATOM 1419 N N . ALA A 1 178 ? 17.794 -7.196 -16.852 1.00 88.38 178 ALA A N 1
ATOM 1420 C CA . ALA A 1 178 ? 17.513 -8.615 -17.067 1.00 88.38 178 ALA A CA 1
ATOM 1421 C C . ALA A 1 178 ? 16.392 -9.115 -16.145 1.00 88.38 178 ALA A C 1
ATOM 1423 O O . ALA A 1 178 ? 15.468 -9.798 -16.595 1.00 88.38 178 ALA A O 1
ATOM 1424 N N . LEU A 1 179 ? 16.438 -8.729 -14.868 1.00 87.31 179 LEU A N 1
ATOM 1425 C CA . LEU A 1 179 ? 15.382 -9.035 -13.907 1.00 87.31 179 LEU A CA 1
ATOM 1426 C C . LEU A 1 179 ? 14.046 -8.391 -14.297 1.00 87.31 179 LEU A C 1
ATOM 1428 O O . LEU A 1 179 ? 13.018 -9.067 -14.285 1.00 87.31 179 LEU A O 1
ATOM 1432 N N . LYS A 1 180 ? 14.057 -7.110 -14.676 1.00 86.56 180 LYS A N 1
ATOM 1433 C CA . LYS A 1 180 ? 12.849 -6.370 -15.057 1.00 86.56 180 LYS A CA 1
ATOM 1434 C C . LYS A 1 180 ? 12.133 -7.037 -16.236 1.00 86.56 180 LYS A C 1
ATOM 1436 O O . LYS A 1 180 ? 10.927 -7.258 -16.166 1.00 86.56 180 LYS A O 1
ATOM 1441 N N . ARG A 1 181 ? 12.881 -7.483 -17.254 1.00 86.38 181 ARG A N 1
ATOM 1442 C CA . ARG A 1 181 ? 12.344 -8.284 -18.373 1.00 86.38 181 ARG A CA 1
ATOM 1443 C C . ARG A 1 181 ? 11.754 -9.617 -17.920 1.00 86.38 181 ARG A C 1
ATOM 1445 O O . ARG A 1 181 ? 10.681 -9.996 -18.380 1.00 86.38 181 ARG A O 1
ATOM 1452 N N . CYS A 1 182 ? 12.433 -10.322 -17.013 1.00 88.06 182 CYS A N 1
ATOM 1453 C CA . CYS A 1 182 ? 11.930 -11.586 -16.472 1.00 88.06 182 CYS A CA 1
ATOM 1454 C C . CYS A 1 182 ? 10.588 -11.410 -15.756 1.00 88.06 182 CYS A C 1
ATOM 1456 O O . CYS A 1 182 ? 9.743 -12.301 -15.818 1.00 88.06 182 CYS A O 1
ATOM 1458 N N . ILE A 1 183 ? 10.402 -10.286 -15.066 1.00 87.44 183 ILE A N 1
ATOM 1459 C CA . ILE A 1 183 ? 9.156 -9.997 -14.360 1.00 87.44 183 ILE A CA 1
ATOM 1460 C C . ILE A 1 183 ? 8.076 -9.557 -15.329 1.00 87.44 183 ILE A C 1
ATOM 1462 O O . ILE A 1 183 ? 6.980 -10.099 -15.263 1.00 87.44 183 ILE A O 1
ATOM 1466 N N . ALA A 1 184 ? 8.394 -8.660 -16.266 1.00 87.56 184 ALA A N 1
ATOM 1467 C CA . ALA A 1 184 ? 7.458 -8.254 -17.308 1.00 87.56 184 ALA A CA 1
ATOM 1468 C C . ALA A 1 184 ? 6.865 -9.473 -18.024 1.00 87.56 184 ALA A C 1
ATOM 1470 O O . ALA A 1 184 ? 5.651 -9.640 -18.060 1.00 87.56 184 ALA A O 1
ATOM 1471 N N . HIS A 1 185 ? 7.722 -10.397 -18.460 1.00 87.62 185 HIS A N 1
ATOM 1472 C CA . HIS A 1 185 ? 7.291 -11.636 -19.096 1.00 87.62 185 HIS A CA 1
ATOM 1473 C C . HIS A 1 185 ? 6.372 -12.491 -18.204 1.00 87.62 185 HIS A C 1
ATOM 1475 O O . HIS A 1 185 ? 5.344 -12.976 -18.668 1.00 87.62 185 HIS A O 1
ATOM 1481 N N . ARG A 1 186 ? 6.731 -12.702 -16.930 1.00 88.62 186 ARG A N 1
ATOM 1482 C CA . ARG A 1 186 ? 5.963 -13.567 -16.013 1.00 88.62 186 ARG A CA 1
ATOM 1483 C C . ARG A 1 186 ? 4.628 -12.964 -15.588 1.00 88.62 186 ARG A C 1
ATOM 1485 O O . ARG A 1 186 ? 3.631 -13.672 -15.494 1.00 88.62 186 ARG A O 1
ATOM 1492 N N . GLU A 1 187 ? 4.601 -11.659 -15.369 1.00 88.88 187 GLU A N 1
ATOM 1493 C CA . GLU A 1 187 ? 3.393 -10.940 -14.970 1.00 88.88 187 GLU A CA 1
ATOM 1494 C C . GLU A 1 187 ? 2.501 -10.590 -16.177 1.00 88.88 187 GLU A C 1
ATOM 1496 O O . GLU A 1 187 ? 1.329 -10.252 -16.019 1.00 88.88 187 GLU A O 1
ATOM 1501 N N . GLY A 1 188 ? 3.003 -10.772 -17.404 1.00 87.62 188 GLY A N 1
ATOM 1502 C CA . GLY A 1 188 ? 2.269 -10.508 -18.642 1.00 87.62 188 GLY A CA 1
ATOM 1503 C C . GLY A 1 188 ? 2.233 -9.028 -19.024 1.00 87.62 188 GLY A C 1
ATOM 1504 O O . GLY A 1 188 ? 1.264 -8.581 -19.633 1.00 87.62 188 GLY A O 1
ATOM 1505 N N . PHE A 1 189 ? 3.263 -8.270 -18.651 1.00 84.69 189 PHE A N 1
ATOM 1506 C CA . PHE A 1 189 ? 3.487 -6.912 -19.135 1.00 84.69 189 PHE A CA 1
ATOM 1507 C C . PHE A 1 189 ? 4.264 -6.924 -20.454 1.00 84.69 189 PHE A C 1
ATOM 1509 O O . PHE A 1 189 ? 5.068 -7.819 -20.718 1.00 84.69 189 PHE A O 1
ATOM 1516 N N . GLU A 1 190 ? 4.063 -5.881 -21.257 1.00 79.94 190 GLU A N 1
ATOM 1517 C CA . GLU A 1 190 ? 4.838 -5.646 -22.476 1.00 79.94 190 GLU A CA 1
ATOM 1518 C C . GLU A 1 190 ? 6.339 -5.522 -22.171 1.00 79.94 190 GLU A C 1
ATOM 1520 O O . GLU A 1 190 ? 6.736 -4.945 -21.155 1.00 79.94 190 GLU A O 1
ATOM 1525 N N . ALA A 1 191 ? 7.186 -6.029 -23.071 1.00 62.12 191 ALA A N 1
ATOM 1526 C CA . ALA A 1 191 ? 8.640 -6.065 -22.874 1.00 62.12 191 ALA A CA 1
ATOM 1527 C C . ALA A 1 191 ? 9.278 -4.668 -22.720 1.00 62.12 191 ALA A C 1
ATOM 1529 O O . ALA A 1 191 ? 10.293 -4.536 -22.034 1.00 62.12 191 ALA A O 1
ATOM 1530 N N . ASP A 1 192 ? 8.647 -3.643 -23.301 1.00 63.69 192 ASP A N 1
ATOM 1531 C CA . ASP A 1 192 ? 9.073 -2.238 -23.254 1.00 63.69 192 ASP A CA 1
ATOM 1532 C C . ASP A 1 192 ? 8.324 -1.421 -22.188 1.00 63.69 192 ASP A C 1
ATOM 1534 O O . ASP A 1 192 ? 8.323 -0.187 -22.212 1.00 63.69 192 ASP A O 1
ATOM 1538 N N . ALA A 1 193 ? 7.650 -2.088 -21.246 1.00 67.12 193 ALA A N 1
ATOM 1539 C CA . ALA A 1 193 ? 7.007 -1.408 -20.135 1.00 67.12 193 ALA A CA 1
ATOM 1540 C C . ALA A 1 193 ? 8.045 -0.588 -19.350 1.00 67.12 193 ALA A C 1
ATOM 1542 O O . ALA A 1 193 ? 8.925 -1.124 -18.672 1.00 67.12 193 ALA A O 1
ATOM 1543 N N . VAL A 1 194 ? 7.926 0.739 -19.436 1.00 66.94 194 VAL A N 1
ATOM 1544 C CA . VAL A 1 194 ? 8.747 1.663 -18.654 1.00 66.94 194 VAL A CA 1
ATOM 1545 C C . VAL A 1 194 ? 8.332 1.533 -17.197 1.00 66.94 194 VAL A C 1
ATOM 1547 O O . VAL A 1 194 ? 7.268 2.016 -16.810 1.00 66.94 194 VAL A O 1
ATOM 1550 N N . ALA A 1 195 ? 9.189 0.880 -16.419 1.00 75.31 195 ALA A N 1
ATOM 1551 C CA . ALA A 1 195 ? 9.063 0.728 -14.982 1.00 75.31 195 ALA A CA 1
ATOM 1552 C C . ALA A 1 195 ? 10.384 1.088 -14.317 1.00 75.31 195 ALA A C 1
ATOM 1554 O O . ALA A 1 195 ? 11.441 0.628 -14.745 1.00 75.31 195 ALA A O 1
ATOM 1555 N N . SER A 1 196 ? 10.341 1.868 -13.246 1.00 82.38 196 SER A N 1
ATOM 1556 C CA . SER A 1 196 ? 11.504 2.008 -12.371 1.00 82.38 196 SER A CA 1
ATOM 1557 C C . SER A 1 196 ? 11.599 0.768 -11.459 1.00 82.38 196 SER A C 1
ATOM 1559 O O . SER A 1 196 ? 10.636 0.006 -11.322 1.00 82.38 196 SER A O 1
ATOM 1561 N N . MET A 1 197 ? 12.738 0.532 -10.814 1.00 82.06 197 MET A N 1
ATOM 1562 C CA . MET A 1 197 ? 12.872 -0.539 -9.821 1.00 82.06 197 MET A CA 1
ATOM 1563 C C . MET A 1 197 ? 13.560 -0.017 -8.566 1.00 82.06 197 MET A C 1
ATOM 1565 O O . MET A 1 197 ? 14.394 0.868 -8.662 1.00 82.06 197 MET A O 1
ATOM 1569 N N . TYR A 1 198 ? 13.168 -0.509 -7.394 1.00 82.00 198 TYR A N 1
ATOM 1570 C CA . TYR A 1 198 ? 13.626 -0.016 -6.095 1.00 82.00 198 TYR A CA 1
ATOM 1571 C C . TYR A 1 198 ? 14.003 -1.210 -5.223 1.00 82.00 198 TYR A C 1
ATOM 1573 O O . TYR A 1 198 ? 13.344 -2.252 -5.255 1.00 82.00 198 TYR A O 1
ATOM 1581 N N . LEU A 1 199 ? 15.050 -1.061 -4.418 1.00 76.31 199 LEU A N 1
ATOM 1582 C CA . LEU A 1 199 ? 15.426 -2.079 -3.439 1.00 76.31 199 LEU A CA 1
ATOM 1583 C C . LEU A 1 199 ? 14.664 -1.872 -2.131 1.00 76.31 199 LEU A C 1
ATOM 1585 O O . LEU A 1 199 ? 14.295 -0.759 -1.753 1.00 76.31 199 LEU A O 1
ATOM 1589 N N . GLU A 1 200 ? 14.412 -2.947 -1.399 1.00 71.38 200 GLU A N 1
ATOM 1590 C CA . GLU A 1 200 ? 13.899 -2.826 -0.044 1.00 71.38 200 GLU A CA 1
ATOM 1591 C C . GLU A 1 200 ? 14.904 -2.096 0.856 1.00 71.38 200 GLU A C 1
ATOM 1593 O O . GLU A 1 200 ? 16.057 -2.488 0.980 1.00 71.38 200 GLU A O 1
ATOM 1598 N N . GLY A 1 201 ? 14.454 -0.999 1.474 1.00 68.50 201 GLY A N 1
ATOM 1599 C CA . GLY A 1 201 ? 15.325 -0.142 2.290 1.00 68.50 201 GLY A CA 1
ATOM 1600 C C . GLY A 1 201 ? 15.962 1.012 1.513 1.00 68.50 201 GLY A C 1
ATOM 1601 O O . GLY A 1 201 ? 16.512 1.906 2.143 1.00 68.50 201 GLY A O 1
ATOM 1602 N N . ASN A 1 202 ? 15.794 1.044 0.186 1.00 71.38 202 ASN A N 1
ATOM 1603 C CA . ASN A 1 202 ? 16.137 2.181 -0.656 1.00 71.38 202 ASN A CA 1
ATOM 1604 C C . ASN A 1 202 ? 14.859 2.782 -1.278 1.00 71.38 202 ASN A C 1
ATOM 1606 O O . ASN A 1 202 ? 13.971 2.058 -1.738 1.00 71.38 202 ASN A O 1
ATOM 1610 N N . ASP A 1 203 ? 14.740 4.107 -1.246 1.00 71.94 203 ASP A N 1
ATOM 1611 C CA . ASP A 1 203 ? 13.659 4.858 -1.899 1.00 71.94 203 ASP A CA 1
ATOM 1612 C C . ASP A 1 203 ? 14.163 5.615 -3.143 1.00 71.94 203 ASP A C 1
ATOM 1614 O O . ASP A 1 203 ? 13.451 6.451 -3.693 1.00 71.94 203 ASP A O 1
ATOM 1618 N N . GLU A 1 204 ? 15.362 5.278 -3.620 1.00 81.50 204 GLU A N 1
ATOM 1619 C CA . GLU A 1 204 ? 15.897 5.662 -4.924 1.00 81.50 204 GLU A CA 1
ATOM 1620 C C . GLU A 1 204 ? 15.772 4.508 -5.923 1.00 81.50 204 GLU A C 1
ATOM 1622 O O . GLU A 1 204 ? 15.901 3.326 -5.577 1.00 81.50 204 GLU A O 1
ATOM 1627 N N . ALA A 1 205 ? 15.506 4.863 -7.180 1.00 83.38 205 ALA A N 1
ATOM 1628 C CA . ALA A 1 205 ? 15.421 3.889 -8.252 1.00 83.38 205 ALA A CA 1
ATOM 1629 C C . ALA A 1 205 ? 16.816 3.344 -8.589 1.00 83.38 205 ALA A C 1
ATOM 1631 O O . ALA A 1 205 ? 17.771 4.107 -8.726 1.00 83.38 205 ALA A O 1
ATOM 1632 N N . VAL A 1 206 ? 16.924 2.030 -8.770 1.00 84.00 206 VAL A N 1
ATOM 1633 C CA . VAL A 1 206 ? 18.149 1.396 -9.264 1.00 84.00 206 VAL A CA 1
ATOM 1634 C C . VAL A 1 206 ? 18.353 1.697 -10.742 1.00 84.00 206 VAL A C 1
ATOM 1636 O O . VAL A 1 206 ? 17.392 1.855 -11.501 1.00 84.00 206 VAL A O 1
ATOM 1639 N N . ILE A 1 207 ? 19.616 1.724 -11.156 1.00 85.81 207 ILE A N 1
ATOM 1640 C CA . ILE A 1 207 ? 19.990 1.910 -12.551 1.00 85.81 207 ILE A CA 1
ATOM 1641 C C . ILE A 1 207 ? 19.954 0.549 -13.251 1.00 85.81 207 ILE A C 1
ATOM 1643 O O . ILE A 1 207 ? 20.510 -0.438 -12.777 1.00 85.81 207 ILE A O 1
ATOM 1647 N N . ASP A 1 208 ? 19.309 0.488 -14.413 1.00 85.62 208 ASP A N 1
ATOM 1648 C CA . ASP A 1 208 ? 19.069 -0.762 -15.147 1.00 85.62 208 ASP A CA 1
ATOM 1649 C C . ASP A 1 208 ? 20.338 -1.509 -15.564 1.00 85.62 208 ASP A C 1
ATOM 1651 O O . ASP A 1 208 ? 20.324 -2.737 -15.704 1.00 85.62 208 ASP A O 1
ATOM 1655 N N . THR A 1 209 ? 21.426 -0.770 -15.763 1.00 86.50 209 THR A N 1
ATOM 1656 C CA . THR A 1 209 ? 22.737 -1.307 -16.128 1.00 86.50 209 THR A CA 1
ATOM 1657 C C . THR A 1 209 ? 23.493 -1.893 -14.944 1.00 86.50 209 THR A C 1
ATOM 1659 O O . THR A 1 209 ? 24.441 -2.646 -15.166 1.00 86.50 209 THR A O 1
ATOM 1662 N N . ASP A 1 210 ? 23.091 -1.584 -13.710 1.00 86.75 210 ASP A N 1
ATOM 1663 C CA . ASP A 1 210 ? 23.808 -2.052 -12.533 1.00 86.75 210 ASP A CA 1
ATOM 1664 C C . ASP A 1 210 ? 23.631 -3.560 -12.357 1.00 86.75 210 ASP A C 1
ATOM 1666 O O . ASP A 1 210 ? 22.565 -4.148 -12.595 1.00 86.75 210 ASP A O 1
ATOM 1670 N N . PHE A 1 211 ? 24.717 -4.195 -11.927 1.00 83.88 211 PHE A N 1
ATOM 1671 C CA . PHE A 1 211 ? 24.707 -5.600 -11.568 1.00 83.88 211 PHE A CA 1
ATOM 1672 C C . PHE A 1 211 ? 23.960 -5.799 -10.257 1.00 83.88 211 PHE A C 1
ATOM 1674 O O . PHE A 1 211 ? 24.153 -5.075 -9.281 1.00 83.88 211 PHE A O 1
ATOM 1681 N N . MET A 1 212 ? 23.147 -6.846 -10.222 1.00 76.31 212 MET A N 1
ATOM 1682 C CA . MET A 1 212 ? 22.461 -7.262 -9.014 1.00 76.31 212 MET A CA 1
ATOM 1683 C C . MET A 1 212 ? 23.482 -7.812 -8.006 1.00 76.31 212 MET A C 1
ATOM 1685 O O . MET A 1 212 ? 23.944 -8.948 -8.144 1.00 76.31 212 MET A O 1
ATOM 1689 N N . GLN A 1 213 ? 23.829 -7.013 -6.993 1.00 65.12 213 GLN A N 1
ATOM 1690 C CA . GLN A 1 213 ? 24.634 -7.443 -5.844 1.00 65.12 213 GLN A CA 1
ATOM 1691 C C . GLN A 1 213 ? 23.748 -8.239 -4.868 1.00 65.12 213 GLN A C 1
ATOM 1693 O O . GLN A 1 213 ? 23.356 -7.736 -3.820 1.00 65.12 213 GLN A O 1
ATOM 1698 N N . LEU A 1 214 ? 23.353 -9.455 -5.268 1.00 59.44 214 LEU A N 1
ATOM 1699 C CA . LEU A 1 214 ? 22.570 -10.393 -4.448 1.00 59.44 214 LEU A CA 1
ATOM 1700 C C . LEU A 1 214 ? 23.406 -11.538 -3.889 1.00 59.44 214 LEU A C 1
ATOM 1702 O O . LEU A 1 214 ? 24.151 -12.169 -4.688 1.00 59.44 214 LEU A O 1
#

Foldseek 3Di:
DAFAEKEWEDDDWQKFKEFEAEPNDTDFALQAQDPVDRRIHMDTQQQQDFVAFPLSVQLARCVRQQWHSPFDKFKDFPPDPDGDDRPDRDDRDVVDARRDNVRHIYIYTYNVRVVRRDPDHRDHQDPDPPPPPDPQKIKIWGDGPSGTDQFLQQPDPSGRRIHMDGQVPQDPVQFQLSVVQVRCVRRVHDSPRNYFYAYVVGSDTDDRRDHPPD

Mean predicted aligned error: 9.18 Å

Secondary structure (DSSP, 8-state):
-----EEEE-S---EEEEEEEETTEEE--TTBS-SS-TTEEEEEGGGSPSS-BHHHHHHHHHHHHTS-TT--EEEE-TT-SSPPPTTSB----TTSTTSSTTSPEEEEE-HHHHTT---PPP--PPPP------TTEEEEEEEETTEEPPPTTEEETTEEEEEEEEGGGSPSS-BHHHHHHHHHHHHT--TT----EEETT--SBPPTTSB---